Protein AF-A0A9X3XWI7-F1 (afdb_monomer)

Sequence (300 aa):
MGDFLFAVGLIGWFLGIGIFIYSFFSKKKISRKKVIVGIISAFAAMVCGVTISPPDTEQATTHSTIQSTTTSSTTEDTSSKSREKEEQKVKEIAKKKKQAQLEAKKKAEEQKAREEAEKKVKEQKAKEEAEKKQQEDKRKAEEQKQAEIAQKTSSAETILAQAESNPTRDNYDSALSAIQAIPGGNQSLSNRLANVDSAIKANEAAQAEAAKIAEQQRQQAIAQEQARQAAIQAEQQRQAQLAQEQAADQAQQQNNQETVLITPTGKKYHNHVCGNGNYSPATLQEALNRGLTPCEKCFN

Solvent-accessible surface area (backbone atoms only — not comparable to full-atom values): 17433 Å² total; per-residue (Å²): 120,67,68,62,56,52,52,55,49,50,54,51,51,53,53,51,50,51,53,53,54,49,62,71,71,47,97,63,95,69,65,71,73,64,59,55,54,54,56,52,54,56,54,53,59,67,69,69,72,74,83,92,84,88,90,84,93,85,90,80,88,82,81,88,84,84,85,90,79,91,86,81,90,80,90,81,88,78,90,81,90,76,92,82,70,55,74,60,51,54,51,49,50,50,50,53,52,52,50,53,50,50,51,53,52,50,53,54,53,52,50,52,52,51,52,53,51,49,50,51,53,53,52,50,52,53,51,52,52,52,50,53,51,52,52,49,53,51,49,52,54,50,51,50,52,50,50,50,37,49,52,39,47,55,53,21,51,53,40,36,53,49,13,64,76,49,54,41,69,71,36,44,55,51,19,49,53,35,42,70,69,24,77,93,57,55,70,69,61,50,54,54,49,51,52,31,54,51,50,32,52,51,51,54,50,51,50,52,50,50,50,51,51,52,49,52,52,49,52,49,52,52,51,50,51,51,53,49,51,51,49,53,51,52,49,52,52,52,53,53,51,53,52,50,51,53,51,50,54,50,52,52,53,54,56,42,59,37,73,26,34,34,37,97,84,57,64,42,34,25,67,55,95,83,76,98,72,72,73,46,84,42,35,42,48,58,42,47,75,71,67,36,40,78,29,87,86,52,58,117

Foldseek 3Di:
DVVVVVVVVVVVVVVVVVVVVVVVPDPDDDDPVVVVVVVVVVVVVVVPPPDDDDDDDDDDDDDDDDDDDDDDDDDDDDDDDDPDPVVVVVVVVVVVVVVVVVVVVVVVVVVVVVVVVVVVVVVVVVVVVVVVVVVVVVVVVVVVLVVVLVVLVVVLVVLLVVCVVPLDPVSLVVSVVSQVPRVVGDPVSVVSSVVSVVVHVVVVVVVVVVVVVVVVVVVVVVVVVVVVVVVVVVVVVVVVVVVVVVVVVVVVVVQQQDKWWDAPPDQAIANDDDDDGDTDIDGPVVSVVVNHYYDPVGRD

Organism: Enterococcus faecium (NCBI:txid1352)

Secondary structure (DSSP, 8-state):
-HHHHHHHHHHHHHHHHHHHHHHHHS-----HHHHHHHHHHHHHHHHSSS--------------------------------TTSHHHHHHHHHHHHHHHHHHHHHHHHHHHHHHHHHHHHHHHHHHHHHHHHHHHHHHHHHHHHHHHHHHHHHHHHHHHHHHHHS--HHHHHHHHHHHHTSTT--HHHHHHHHHHHHHHHHHHHHHHHHHHHHHHHHHHHHHHHHHHHHHHHHHHHHHHHHHHHHHHHHHHHHHHT-EEEE-SS-SEEESS--SS---EEEEHHHHHHTT-EE-TTT--

Structure (mmCIF, N/CA/C/O backbone):
data_AF-A0A9X3XWI7-F1
#
_entry.id   AF-A0A9X3XWI7-F1
#
loop_
_at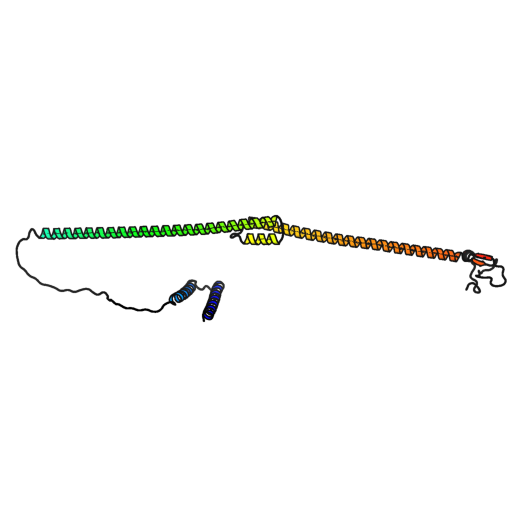om_site.group_PDB
_atom_site.id
_atom_site.type_symbol
_atom_site.label_atom_id
_atom_site.label_alt_id
_atom_site.label_comp_id
_atom_site.label_asym_id
_atom_site.label_entity_id
_atom_site.label_seq_id
_atom_site.pdbx_PDB_ins_code
_atom_site.Cartn_x
_atom_site.Cartn_y
_atom_site.Cartn_z
_atom_site.occupancy
_atom_site.B_iso_or_equiv
_atom_site.auth_seq_id
_atom_site.auth_comp_id
_atom_site.auth_asym_id
_atom_site.auth_atom_id
_atom_site.pdbx_PDB_model_num
ATOM 1 N N . MET A 1 1 ? -45.915 -37.944 15.973 1.00 56.69 1 MET A N 1
ATOM 2 C CA . MET A 1 1 ? -46.917 -36.911 16.338 1.00 56.69 1 MET A CA 1
ATOM 3 C C . MET A 1 1 ? -46.304 -35.693 17.040 1.00 56.69 1 MET A C 1
ATOM 5 O O . MET A 1 1 ? -46.898 -34.628 16.949 1.00 56.69 1 MET A O 1
ATOM 9 N N . GLY A 1 2 ? -45.134 -35.801 17.691 1.00 56.53 2 GLY A N 1
ATOM 10 C CA . GLY A 1 2 ? -44.468 -34.660 18.346 1.00 56.53 2 GLY A CA 1
ATOM 11 C C . GLY A 1 2 ? -43.935 -33.585 17.387 1.00 56.53 2 GLY A C 1
ATOM 12 O O . GLY A 1 2 ? -44.108 -32.401 17.655 1.00 56.53 2 GLY A O 1
ATOM 13 N N . ASP A 1 3 ? -43.396 -33.978 16.229 1.00 60.00 3 ASP A N 1
ATOM 14 C CA . ASP A 1 3 ? -42.791 -33.024 15.280 1.00 60.00 3 ASP A CA 1
ATOM 15 C C . ASP A 1 3 ? -43.809 -32.073 14.637 1.00 60.00 3 ASP A C 1
ATOM 17 O O . ASP A 1 3 ? -43.500 -30.920 14.346 1.00 60.00 3 ASP A O 1
ATOM 21 N N . PHE A 1 4 ? -45.059 -32.517 14.482 1.00 62.78 4 PHE A N 1
ATOM 22 C CA . PHE A 1 4 ? -46.133 -31.676 13.950 1.00 62.78 4 PHE A CA 1
ATOM 23 C C . PHE A 1 4 ? -46.555 -30.599 14.959 1.00 62.78 4 PHE A C 1
ATOM 25 O O . PHE A 1 4 ? -46.801 -29.456 14.585 1.00 62.78 4 PHE A O 1
ATOM 32 N N . LEU A 1 5 ? -46.570 -30.928 16.255 1.00 64.50 5 LEU A N 1
ATOM 33 C CA . LEU A 1 5 ? -46.876 -29.966 17.318 1.00 64.50 5 LEU A CA 1
ATOM 34 C C . LEU A 1 5 ? -45.740 -28.952 17.509 1.00 64.50 5 LEU A C 1
ATOM 36 O O . LEU A 1 5 ? -46.005 -27.776 17.756 1.00 64.50 5 LEU A O 1
ATOM 40 N N . PHE A 1 6 ? -44.487 -29.373 17.317 1.00 62.00 6 PHE A N 1
ATOM 41 C CA . PHE A 1 6 ? -43.333 -28.476 17.380 1.00 62.00 6 PHE A CA 1
ATOM 42 C C . PHE A 1 6 ? -43.275 -27.522 16.176 1.00 62.00 6 PHE A C 1
ATOM 44 O O . PHE A 1 6 ? -43.019 -26.329 16.342 1.00 62.00 6 PHE A O 1
ATOM 51 N N . ALA A 1 7 ? -43.600 -28.008 14.972 1.00 73.88 7 ALA A N 1
ATOM 52 C CA . ALA A 1 7 ? -43.672 -27.181 13.767 1.00 73.88 7 ALA A CA 1
ATOM 53 C C . ALA A 1 7 ? -44.800 -26.136 13.839 1.00 73.88 7 ALA A C 1
ATOM 55 O O . ALA A 1 7 ? -44.575 -24.964 13.536 1.00 73.88 7 ALA A O 1
ATOM 56 N N . VAL A 1 8 ? -45.994 -26.519 14.307 1.00 75.12 8 VAL A N 1
ATOM 57 C CA . VAL A 1 8 ? -47.118 -25.582 14.495 1.00 75.12 8 VAL A CA 1
ATOM 58 C C . VAL A 1 8 ? -46.807 -24.559 15.600 1.00 75.12 8 VAL A C 1
ATOM 60 O O . VAL A 1 8 ? -47.139 -23.380 15.457 1.00 75.12 8 VAL A O 1
ATOM 63 N N . GLY A 1 9 ? -46.095 -24.970 16.656 1.00 74.94 9 GLY A N 1
ATOM 64 C CA . GLY A 1 9 ? -45.614 -24.076 17.713 1.00 74.94 9 GLY A CA 1
ATOM 65 C C . GLY A 1 9 ? -44.588 -23.047 17.227 1.00 74.94 9 GLY A C 1
ATOM 66 O O . GLY A 1 9 ? -44.703 -21.865 17.556 1.00 74.94 9 GLY A O 1
ATOM 67 N N . LEU A 1 10 ? -43.628 -23.455 16.390 1.00 76.38 10 LEU A N 1
ATOM 68 C CA . LEU A 1 10 ? -42.637 -22.543 15.810 1.00 76.38 10 LEU A CA 1
ATOM 69 C C . LEU A 1 10 ? -43.275 -21.544 14.842 1.00 76.38 10 LEU A C 1
ATOM 71 O O . LEU A 1 10 ? -42.973 -20.355 14.905 1.00 76.38 10 LEU A O 1
ATOM 75 N N . ILE A 1 11 ? -44.212 -21.984 14.001 1.00 78.56 11 ILE A N 1
ATOM 76 C CA . ILE A 1 11 ? -44.936 -21.090 13.085 1.00 78.56 11 ILE A CA 1
ATOM 77 C C . ILE A 1 11 ? -45.738 -20.040 13.873 1.00 78.56 11 ILE A C 1
ATOM 79 O O . ILE A 1 11 ? -45.698 -18.855 13.536 1.00 78.56 11 ILE A O 1
ATOM 83 N N . GLY A 1 12 ? -46.398 -20.438 14.966 1.00 78.06 12 GLY A N 1
ATOM 84 C CA . GLY A 1 12 ? -47.091 -19.509 15.865 1.00 78.06 12 GLY A CA 1
ATOM 85 C C . GLY A 1 12 ? -46.148 -18.518 16.558 1.00 78.06 12 GLY A C 1
ATOM 86 O O . GLY A 1 12 ? -46.469 -17.334 16.673 1.00 78.06 12 GLY A O 1
ATOM 87 N N . TRP A 1 13 ? -44.957 -18.970 16.954 1.00 82.38 13 TRP A N 1
ATOM 88 C CA . TRP A 1 13 ? -43.923 -18.128 17.557 1.00 82.38 13 TRP A CA 1
ATOM 89 C C . TRP A 1 13 ? -43.419 -17.066 16.569 1.00 82.38 13 TRP A C 1
ATOM 91 O O . TRP A 1 13 ? -43.366 -15.880 16.903 1.00 82.38 13 TRP A O 1
ATOM 101 N N . PHE A 1 14 ? -43.094 -17.458 15.334 1.00 76.06 14 PHE A N 1
ATOM 102 C CA . PHE A 1 14 ? -42.596 -16.528 14.317 1.00 76.06 14 PHE A CA 1
ATOM 103 C C . PHE A 1 14 ? -43.673 -15.537 13.850 1.00 76.06 14 PHE A C 1
ATOM 105 O O . PHE A 1 14 ? -43.374 -14.352 13.686 1.00 76.06 14 PHE A O 1
ATOM 112 N N . LEU A 1 15 ? -44.935 -15.964 13.729 1.00 73.94 15 LEU A N 1
ATOM 113 C CA . LEU A 1 15 ? -46.056 -15.058 13.440 1.00 73.94 15 LEU A CA 1
ATOM 114 C C . LEU A 1 15 ? -46.318 -14.076 14.596 1.00 73.94 15 LEU A C 1
ATOM 116 O O . LEU A 1 15 ? -46.557 -12.891 14.356 1.00 73.94 15 LEU A O 1
ATOM 120 N N . GLY A 1 16 ? -46.205 -14.528 15.849 1.00 74.44 16 GLY A N 1
ATOM 121 C CA . GLY A 1 16 ? -46.336 -13.679 17.037 1.00 74.44 16 GLY A CA 1
ATOM 122 C C . GLY A 1 16 ? -45.241 -12.611 17.138 1.00 74.44 16 GLY A C 1
ATOM 123 O O . GLY A 1 16 ? -45.540 -11.442 17.391 1.00 74.44 16 GLY A O 1
ATOM 124 N N . ILE A 1 17 ? -43.985 -12.978 16.862 1.00 77.81 17 ILE A N 1
ATOM 125 C CA . ILE A 1 17 ? -42.860 -12.031 16.809 1.00 77.81 17 ILE A CA 1
ATOM 126 C C . ILE A 1 17 ? -43.031 -11.037 15.655 1.00 77.81 17 ILE A C 1
ATOM 128 O O . ILE A 1 17 ? -42.815 -9.840 15.849 1.00 77.81 17 ILE A O 1
ATOM 132 N N . GLY A 1 18 ? -43.475 -11.494 14.480 1.00 73.44 18 GLY A N 1
ATOM 133 C CA . GLY A 1 18 ? -43.738 -10.623 13.333 1.00 73.44 18 GLY A CA 1
ATOM 134 C C . GLY A 1 18 ? -44.781 -9.542 13.635 1.00 73.44 18 GLY A C 1
ATOM 135 O O . GLY A 1 18 ? -44.559 -8.367 13.343 1.00 73.44 18 GLY A O 1
ATOM 136 N N . ILE A 1 19 ? -45.881 -9.904 14.304 1.00 70.44 19 ILE A N 1
ATOM 137 C CA . ILE A 1 19 ? -46.931 -8.958 14.724 1.00 70.44 19 ILE A CA 1
ATOM 138 C C . ILE A 1 19 ? -46.420 -8.005 15.819 1.00 70.44 19 ILE A C 1
ATOM 140 O O . ILE A 1 19 ? -46.756 -6.819 15.811 1.00 70.44 19 ILE A O 1
ATOM 144 N N . PHE A 1 20 ? -45.572 -8.486 16.731 1.00 72.06 20 PHE A N 1
ATOM 145 C CA . PHE A 1 20 ? -44.971 -7.670 17.789 1.00 72.06 20 PHE A CA 1
ATOM 146 C C . PHE A 1 20 ? -44.006 -6.610 17.233 1.00 72.06 20 PHE A C 1
ATOM 148 O O . PHE A 1 20 ? -44.090 -5.439 17.608 1.00 72.06 20 PHE A O 1
ATOM 155 N N . ILE A 1 21 ? -43.149 -6.988 16.278 1.00 71.50 21 ILE A N 1
ATOM 156 C CA . ILE A 1 21 ? -42.225 -6.070 15.594 1.00 71.50 21 ILE A CA 1
ATOM 157 C C . ILE A 1 21 ? -43.004 -5.092 14.698 1.00 71.50 21 ILE A C 1
ATOM 159 O O . ILE A 1 21 ? -42.740 -3.887 14.718 1.00 71.50 21 ILE A O 1
ATOM 163 N N . TYR A 1 22 ? -44.029 -5.565 13.980 1.00 66.56 22 TYR A N 1
ATOM 164 C CA . TYR A 1 22 ? -44.901 -4.709 13.167 1.00 66.56 22 TYR A CA 1
ATOM 165 C C . TYR A 1 22 ? -45.667 -3.675 14.010 1.00 66.56 22 TYR A C 1
ATOM 167 O O . TYR A 1 22 ? -45.809 -2.517 13.602 1.00 66.56 22 TYR A O 1
ATOM 175 N N . SER A 1 23 ? -46.104 -4.052 15.217 1.00 61.88 23 SER A N 1
ATOM 176 C CA . SER A 1 23 ? -46.747 -3.139 16.170 1.00 61.88 23 SER A CA 1
ATOM 177 C C . SER A 1 23 ? -45.790 -2.083 16.737 1.00 61.88 23 SER A C 1
ATOM 179 O O . SER A 1 23 ? -46.263 -1.076 17.266 1.00 61.88 23 SER A O 1
ATOM 181 N N . PHE A 1 24 ? -44.474 -2.289 16.639 1.00 61.38 24 PHE A N 1
ATOM 182 C CA . PHE A 1 24 ? -43.462 -1.328 17.081 1.00 61.38 24 PHE A CA 1
ATOM 183 C C . PHE A 1 24 ? -43.101 -0.313 15.982 1.00 61.38 24 PHE A C 1
ATOM 185 O O . PHE A 1 24 ? -42.788 0.837 16.283 1.00 61.38 24 PHE A O 1
ATOM 192 N N . PHE A 1 25 ? -43.199 -0.713 14.708 1.00 62.22 25 PHE A N 1
ATOM 193 C CA . PHE A 1 25 ? -42.873 0.134 13.552 1.00 62.22 25 PHE A CA 1
ATOM 194 C C . PHE A 1 25 ? -44.072 0.879 12.943 1.00 62.22 25 PHE A C 1
ATOM 196 O O . PHE A 1 25 ? -43.901 1.907 12.283 1.00 62.22 25 PHE A O 1
ATOM 203 N N . SER A 1 26 ? -45.300 0.415 13.175 1.00 55.38 26 SER A N 1
ATOM 204 C CA . SER A 1 26 ? -46.493 1.069 12.633 1.00 55.38 26 SER A CA 1
ATOM 205 C C . SER A 1 26 ? -46.934 2.247 13.509 1.00 55.38 26 SER A C 1
ATOM 207 O O . SER A 1 26 ? -47.340 2.071 14.656 1.00 55.38 26 SER A O 1
ATOM 209 N N . LYS A 1 27 ? -46.894 3.469 12.952 1.00 55.28 27 LYS A N 1
ATOM 210 C CA . LYS A 1 27 ? -47.265 4.758 13.584 1.00 55.28 27 LYS A CA 1
ATOM 211 C C . LYS A 1 27 ? -48.772 4.902 13.895 1.00 55.28 27 LYS A C 1
ATOM 213 O O . LYS A 1 27 ? -49.397 5.900 13.542 1.00 55.28 27 LYS A O 1
ATOM 218 N N . LYS A 1 28 ? -49.378 3.940 14.591 1.00 56.88 28 LYS A N 1
ATOM 219 C CA . LYS A 1 28 ? -50.710 4.073 15.203 1.00 56.88 28 LYS A CA 1
ATOM 220 C C . LYS A 1 28 ? -50.598 3.804 16.701 1.00 56.88 28 LYS A C 1
ATOM 222 O O . LYS A 1 28 ? -50.205 2.721 17.116 1.00 56.88 28 LYS A O 1
ATOM 227 N N . LYS A 1 29 ? -50.956 4.806 17.518 1.00 49.84 29 LYS A N 1
ATOM 228 C CA . LYS A 1 29 ? -51.003 4.719 18.989 1.00 49.84 29 LYS A CA 1
ATOM 229 C C . LYS A 1 29 ? -52.056 3.692 19.424 1.00 49.84 29 LYS A C 1
ATOM 231 O O . LYS A 1 29 ? -53.194 4.049 19.717 1.00 49.84 29 LYS A O 1
ATOM 236 N N . ILE A 1 30 ? -51.672 2.424 19.499 1.00 56.34 30 ILE A N 1
ATOM 237 C CA . ILE A 1 30 ? -52.436 1.395 20.203 1.00 56.34 30 ILE A CA 1
ATOM 238 C C . ILE A 1 30 ? -51.974 1.410 21.662 1.00 56.34 30 ILE A C 1
ATOM 240 O O . ILE A 1 30 ? -50.782 1.390 21.971 1.00 56.34 30 ILE A O 1
ATOM 244 N N . SER A 1 31 ? -52.926 1.547 22.583 1.00 57.25 31 SER A N 1
ATOM 245 C CA . SER A 1 31 ? -52.641 1.722 24.002 1.00 57.25 31 SER A CA 1
ATOM 246 C C . SER A 1 31 ? -52.025 0.448 24.591 1.00 57.25 31 SER A C 1
ATOM 248 O O . SER A 1 31 ? -52.6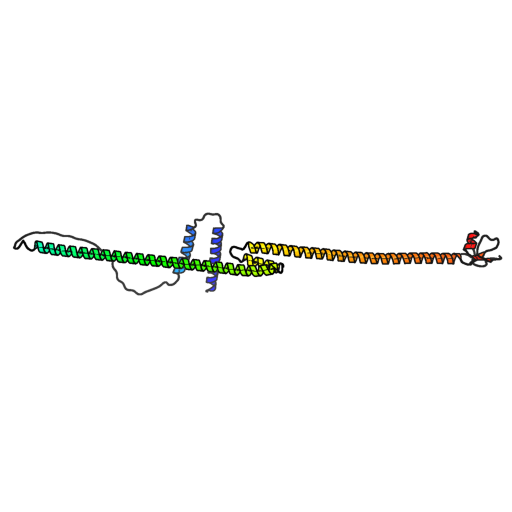59 -0.603 24.664 1.00 57.25 31 SER A O 1
ATOM 250 N N . ARG A 1 32 ? -50.777 0.573 25.067 1.00 56.12 32 ARG A N 1
ATOM 251 C CA . ARG A 1 32 ? -49.934 -0.490 25.657 1.00 56.12 32 ARG A CA 1
ATOM 252 C C . ARG A 1 32 ? -50.639 -1.376 26.703 1.00 56.12 32 ARG A C 1
ATOM 254 O O . ARG A 1 32 ? -50.243 -2.516 26.904 1.00 56.12 32 ARG A O 1
ATOM 261 N N . LYS A 1 33 ? -51.725 -0.892 27.317 1.00 56.12 33 LYS A N 1
ATOM 262 C CA . LYS A 1 33 ? -52.541 -1.620 28.302 1.00 56.12 33 LYS A CA 1
ATOM 263 C C . LYS A 1 33 ? -53.336 -2.796 27.710 1.00 56.12 33 LYS A C 1
ATOM 265 O O . LYS A 1 33 ? -53.578 -3.755 28.428 1.00 56.12 33 LYS A O 1
ATOM 270 N N . LYS A 1 34 ? -53.724 -2.759 26.427 1.00 52.69 34 LYS A N 1
ATOM 271 C CA . LYS A 1 34 ? -54.527 -3.833 25.801 1.00 52.69 34 LYS A CA 1
ATOM 272 C C . LYS A 1 34 ? -53.681 -4.988 25.243 1.00 52.69 34 LYS A C 1
ATOM 274 O O . LYS A 1 34 ? -54.166 -6.108 25.179 1.00 52.69 34 LYS A O 1
ATOM 279 N N . VAL A 1 35 ? -52.412 -4.736 24.908 1.00 60.22 35 VAL A N 1
ATOM 280 C CA . VAL A 1 35 ? -51.478 -5.755 24.380 1.00 60.22 35 VAL A CA 1
ATOM 281 C C . VAL A 1 35 ? -50.889 -6.618 25.505 1.00 60.22 35 VAL A C 1
ATOM 283 O O . VAL A 1 35 ? -50.785 -7.830 25.363 1.00 60.22 35 VAL A O 1
ATOM 286 N N . ILE A 1 36 ? -50.587 -6.017 26.662 1.00 58.72 36 ILE A N 1
ATOM 287 C CA . ILE A 1 36 ? -50.055 -6.733 27.837 1.00 58.72 36 ILE A CA 1
ATOM 288 C C . ILE A 1 36 ? -51.088 -7.721 28.412 1.00 58.72 36 ILE A C 1
ATOM 290 O O . ILE A 1 36 ? -50.726 -8.825 28.805 1.00 58.72 36 ILE A O 1
ATOM 294 N N . VAL A 1 37 ? -52.379 -7.371 28.391 1.00 59.97 37 VAL A N 1
ATOM 295 C CA . VAL A 1 37 ? -53.461 -8.258 28.860 1.00 59.97 37 VAL A CA 1
ATOM 296 C C . VAL A 1 37 ? -53.604 -9.504 27.974 1.00 59.97 37 VAL A C 1
ATOM 298 O O . VAL A 1 37 ? -53.825 -10.588 28.505 1.00 59.97 37 VAL A O 1
ATOM 301 N N . GLY A 1 38 ? -53.401 -9.384 26.656 1.00 57.72 38 GLY A N 1
ATOM 302 C CA . GLY A 1 38 ? -53.479 -10.522 25.729 1.00 57.72 38 GLY A CA 1
ATOM 303 C C . GLY A 1 38 ? -52.313 -11.513 25.846 1.00 57.72 38 GLY A C 1
ATOM 304 O O . GLY A 1 38 ? -52.505 -12.717 25.689 1.00 57.72 38 GLY A O 1
ATOM 305 N N . ILE A 1 39 ? -51.107 -11.030 26.171 1.00 60.84 39 ILE A N 1
ATOM 306 C CA . ILE A 1 39 ? -49.919 -11.885 26.355 1.00 60.84 39 ILE A CA 1
ATOM 307 C C . ILE A 1 39 ? -49.992 -12.633 27.697 1.00 60.84 39 ILE A C 1
ATOM 309 O O . ILE A 1 39 ? -49.662 -13.816 27.763 1.00 60.84 39 ILE A O 1
ATOM 313 N N . ILE A 1 40 ? -50.504 -11.986 28.750 1.00 60.41 40 ILE A N 1
ATOM 314 C CA . ILE A 1 40 ? -50.714 -12.622 30.062 1.00 60.41 40 ILE A CA 1
ATOM 315 C C . ILE A 1 40 ? -51.846 -13.664 29.999 1.00 60.41 40 ILE A C 1
ATOM 317 O O . ILE A 1 40 ? -51.716 -14.732 30.596 1.00 60.41 40 ILE A O 1
ATOM 321 N N . SER A 1 41 ? -52.920 -13.420 29.233 1.00 56.34 41 SER A N 1
ATOM 322 C CA . SER A 1 41 ? -54.001 -14.406 29.072 1.00 56.34 41 SER A CA 1
ATOM 323 C C . SER A 1 41 ? -53.567 -15.659 28.300 1.00 56.34 41 SER A C 1
ATOM 325 O O . SER A 1 41 ? -54.050 -16.749 28.595 1.00 56.34 41 SER A O 1
ATOM 327 N N . ALA A 1 42 ? -52.631 -15.530 27.352 1.00 57.81 42 ALA A N 1
ATOM 328 C CA . ALA A 1 42 ? -52.076 -16.665 26.610 1.00 57.81 42 ALA A CA 1
ATOM 329 C C . ALA A 1 42 ? -51.102 -17.508 27.458 1.00 57.81 42 ALA A C 1
ATOM 331 O O . ALA A 1 42 ? -51.108 -18.734 27.366 1.00 57.81 42 ALA A O 1
ATOM 332 N N . PHE A 1 43 ? -50.326 -16.870 28.343 1.00 56.47 43 PHE A N 1
ATOM 333 C CA . PHE A 1 43 ? -49.454 -17.569 29.295 1.00 56.47 43 PHE A CA 1
ATOM 334 C C . PHE A 1 43 ? -50.243 -18.298 30.397 1.00 56.47 43 PHE A C 1
ATOM 336 O O . PHE A 1 43 ? -49.864 -19.395 30.798 1.00 56.47 43 PHE A O 1
ATOM 343 N N . ALA A 1 44 ? -51.373 -17.742 30.848 1.00 58.28 44 ALA A N 1
ATOM 344 C CA . ALA A 1 44 ? -52.233 -18.381 31.849 1.00 58.28 44 ALA A CA 1
ATOM 345 C C . ALA A 1 44 ? -52.929 -19.653 31.320 1.00 58.28 44 ALA A C 1
ATOM 347 O O . ALA A 1 44 ? -53.025 -20.643 32.039 1.00 58.28 44 ALA A O 1
ATOM 348 N N . ALA A 1 45 ? -53.342 -19.675 30.047 1.00 56.78 45 ALA A N 1
ATOM 349 C CA . ALA A 1 45 ? -53.938 -20.863 29.428 1.00 56.78 45 ALA A CA 1
ATOM 350 C C . ALA A 1 45 ? -52.931 -22.018 29.233 1.00 56.78 45 ALA A C 1
ATOM 352 O O . ALA A 1 45 ? -53.322 -23.182 29.257 1.00 56.78 45 ALA A O 1
ATOM 353 N N . MET A 1 46 ? -51.635 -21.710 29.097 1.00 47.62 46 MET A N 1
ATOM 354 C CA . MET A 1 46 ? -50.566 -22.710 28.965 1.00 47.62 46 MET A CA 1
ATOM 355 C C . MET A 1 46 ? -50.201 -23.377 30.306 1.00 47.62 46 MET A C 1
ATOM 357 O O . MET A 1 46 ? -49.764 -24.523 30.317 1.00 47.62 46 MET A O 1
ATOM 361 N N . VAL A 1 47 ? -50.432 -22.701 31.440 1.00 54.12 47 VAL A N 1
ATOM 362 C CA . VAL A 1 47 ? -50.171 -23.237 32.794 1.00 54.12 47 VAL A CA 1
ATOM 363 C C . VAL A 1 47 ? -51.354 -24.059 33.337 1.00 54.12 47 VAL A C 1
ATOM 365 O O . VAL A 1 47 ? -51.166 -24.903 34.205 1.00 54.12 47 VAL A O 1
ATOM 368 N N . CYS A 1 48 ? -52.562 -23.901 32.786 1.00 47.75 48 CYS A N 1
ATOM 369 C CA . CYS A 1 48 ? -53.749 -24.667 33.195 1.00 47.75 48 CYS A CA 1
ATOM 370 C C . CYS A 1 48 ? -53.984 -25.975 32.403 1.00 47.75 48 CYS A C 1
ATOM 372 O O . CYS A 1 48 ? -54.991 -26.642 32.626 1.00 47.75 48 CYS A O 1
ATOM 374 N N . GLY A 1 49 ? -53.088 -26.353 31.481 1.00 44.06 49 GLY A N 1
ATOM 375 C CA . GLY A 1 49 ? -53.259 -27.511 30.589 1.00 44.06 49 GLY A CA 1
ATOM 376 C C . GLY A 1 49 ? -52.747 -28.864 31.104 1.00 44.06 49 GLY A C 1
ATOM 377 O O . GLY A 1 49 ? -52.860 -29.854 30.387 1.00 44.06 49 GLY A O 1
ATOM 378 N N . VAL A 1 50 ? -52.182 -28.945 32.313 1.00 44.59 50 VAL A N 1
ATOM 379 C CA . VAL A 1 50 ? -51.692 -30.207 32.892 1.00 44.59 50 VAL A CA 1
ATOM 380 C C . VAL A 1 50 ? -52.429 -30.498 34.209 1.00 44.59 50 VAL A C 1
ATOM 382 O O . VAL A 1 50 ? -52.330 -29.747 35.170 1.00 44.59 50 VAL A O 1
ATOM 385 N N . THR A 1 51 ? -53.163 -31.618 34.168 1.00 39.31 51 THR A N 1
ATOM 386 C CA . THR A 1 51 ? -53.889 -32.383 35.209 1.00 39.31 51 THR A CA 1
ATOM 387 C C . THR A 1 51 ? -55.266 -31.904 35.683 1.00 39.31 51 THR A C 1
ATOM 389 O O . THR A 1 51 ? -55.438 -31.357 36.769 1.00 39.31 51 THR A O 1
ATOM 392 N N . ILE A 1 52 ? -56.269 -32.279 34.881 1.00 36.41 52 ILE A N 1
ATOM 393 C CA . ILE A 1 52 ? -57.655 -32.582 35.270 1.00 36.41 52 ILE A CA 1
ATOM 394 C C . ILE A 1 52 ? -57.725 -34.054 35.747 1.00 36.41 52 ILE A C 1
ATOM 396 O O . ILE A 1 52 ? -57.516 -34.948 34.931 1.00 36.41 52 ILE A O 1
ATOM 400 N N . SER A 1 53 ? -57.950 -34.299 37.049 1.00 37.34 53 SER A N 1
ATOM 401 C CA . SER A 1 53 ? -59.094 -35.060 37.629 1.00 37.34 53 SER A CA 1
ATOM 402 C C . SER A 1 53 ? -58.822 -35.794 38.980 1.00 37.34 53 SER A C 1
ATOM 404 O O . SER A 1 53 ? -57.769 -36.414 39.118 1.00 37.34 53 SER A O 1
ATOM 406 N N . PRO A 1 54 ? -59.784 -35.751 39.943 1.00 55.03 54 PRO A N 1
ATOM 407 C CA . PRO A 1 54 ? -59.820 -36.392 41.292 1.00 55.03 54 PRO A CA 1
ATOM 408 C C . PRO A 1 54 ? -60.699 -37.698 41.271 1.00 55.03 54 PRO A C 1
ATOM 410 O O . PRO A 1 54 ? -60.938 -38.134 40.140 1.00 55.03 54 PRO A O 1
ATOM 413 N N . PRO A 1 55 ? -61.252 -38.332 42.362 1.00 50.22 55 PRO A N 1
ATOM 414 C CA . PRO A 1 55 ? -61.439 -37.894 43.773 1.00 50.22 55 PRO A CA 1
ATOM 415 C C . PRO A 1 55 ? -61.359 -38.951 44.915 1.00 50.22 55 PRO A C 1
ATOM 417 O O . PRO A 1 55 ? -61.325 -40.145 44.671 1.00 50.22 55 PRO A O 1
ATOM 420 N N . ASP A 1 56 ? -61.399 -38.469 46.168 1.00 29.50 56 ASP A N 1
ATOM 421 C CA . ASP A 1 56 ? -62.210 -38.993 47.296 1.00 29.50 56 ASP A CA 1
ATOM 422 C C . ASP A 1 56 ? -62.295 -37.871 48.361 1.00 29.50 56 ASP A C 1
ATOM 424 O O . ASP A 1 56 ? -61.271 -37.300 48.729 1.00 29.50 56 ASP A O 1
ATOM 428 N N . THR A 1 57 ? -63.445 -37.231 48.611 1.00 33.62 57 THR A N 1
ATOM 429 C CA . THR A 1 57 ? -64.660 -37.634 49.362 1.00 33.62 57 THR A CA 1
ATOM 430 C C . THR A 1 57 ? -64.488 -37.566 50.888 1.00 33.62 57 THR A C 1
ATOM 432 O O . THR A 1 57 ? -63.694 -38.304 51.448 1.00 33.62 57 THR A O 1
ATOM 435 N N . GLU A 1 58 ? -65.297 -36.679 51.496 1.00 34.50 58 GLU A N 1
ATOM 436 C CA . GLU A 1 58 ? -65.800 -36.560 52.891 1.00 34.50 58 GLU A CA 1
ATOM 437 C C . GLU A 1 58 ? -65.664 -35.105 53.392 1.00 34.50 58 GLU A C 1
ATOM 439 O O . GLU A 1 58 ? -64.592 -34.629 53.742 1.00 34.50 58 GLU A O 1
ATOM 444 N N . GLN A 1 59 ? -66.644 -34.236 53.113 1.00 30.14 59 GLN A N 1
ATOM 445 C CA . GLN A 1 59 ? -67.877 -33.965 53.882 1.00 30.14 59 GLN A CA 1
ATOM 446 C C . GLN A 1 59 ? -67.671 -33.516 55.340 1.00 30.14 59 GLN A C 1
ATOM 448 O O . GLN A 1 59 ? -67.445 -34.333 56.222 1.00 30.14 59 GLN A O 1
ATOM 453 N N . ALA A 1 60 ? -67.867 -32.212 55.574 1.00 31.84 60 ALA A N 1
ATOM 454 C CA . ALA A 1 60 ? -68.857 -31.637 56.506 1.00 31.84 60 ALA A CA 1
ATOM 455 C C . ALA A 1 60 ? -68.754 -30.088 56.413 1.00 31.84 60 ALA A C 1
ATOM 457 O O . ALA A 1 60 ? -67.729 -29.523 56.782 1.00 31.84 60 ALA A O 1
ATOM 458 N N . THR A 1 61 ? -69.616 -29.344 55.697 1.00 26.05 61 THR A N 1
ATOM 459 C CA . THR A 1 61 ? -70.902 -28.741 56.158 1.00 26.05 61 THR A CA 1
ATOM 460 C C . THR A 1 61 ? -70.875 -28.299 57.640 1.00 26.05 61 THR A C 1
ATOM 462 O O . THR A 1 61 ? -70.498 -29.065 58.509 1.00 26.05 61 THR A O 1
ATOM 465 N N . THR A 1 62 ? -71.247 -27.082 58.063 1.00 26.75 62 THR A N 1
ATOM 466 C CA . THR A 1 62 ? -72.281 -26.161 57.562 1.00 26.75 62 THR A CA 1
ATOM 467 C C . THR A 1 62 ? -72.175 -24.775 58.229 1.00 26.75 62 THR A C 1
ATOM 469 O O . THR A 1 62 ? -71.553 -24.595 59.271 1.00 26.75 62 THR A O 1
ATOM 472 N N . HIS A 1 63 ? -72.856 -23.825 57.589 1.00 29.89 63 HIS A N 1
ATOM 473 C CA . HIS A 1 63 ? -73.127 -22.422 57.900 1.00 29.89 63 HIS A CA 1
ATOM 474 C C . HIS A 1 63 ? -73.700 -22.070 59.295 1.00 29.89 63 HIS A C 1
ATOM 476 O O . HIS A 1 63 ? -74.533 -22.781 59.845 1.00 29.89 63 HIS A O 1
ATOM 482 N N . SER A 1 64 ? -73.311 -20.868 59.752 1.00 29.95 64 SER A N 1
ATOM 483 C CA . SER A 1 64 ? -74.120 -19.729 60.255 1.00 29.95 64 SER A CA 1
ATOM 484 C C . SER A 1 64 ? -75.629 -19.923 60.475 1.00 29.95 64 SER A C 1
ATOM 486 O O . SER A 1 64 ? -76.274 -20.433 59.562 1.00 29.95 64 SER A O 1
ATOM 488 N N . THR A 1 65 ? -76.199 -19.364 61.569 1.00 24.95 65 THR A N 1
ATOM 489 C CA . THR A 1 65 ? -77.522 -18.667 61.605 1.00 24.95 65 THR A CA 1
ATOM 490 C C . THR A 1 65 ? -77.979 -18.234 63.027 1.00 24.95 65 THR A C 1
ATOM 492 O O . THR A 1 65 ? -78.076 -19.069 63.916 1.00 24.95 65 THR A O 1
ATOM 495 N N . ILE A 1 66 ? -78.252 -16.918 63.185 1.00 29.05 66 ILE A N 1
ATOM 496 C CA . ILE A 1 66 ? -79.417 -16.215 63.817 1.00 29.05 66 ILE A CA 1
ATOM 497 C C . ILE A 1 66 ? -79.779 -16.555 65.292 1.00 29.05 66 ILE A C 1
ATOM 499 O O . ILE A 1 66 ? -80.060 -17.693 65.624 1.00 29.05 66 ILE A O 1
ATOM 503 N N . GLN A 1 67 ? -79.648 -15.648 66.277 1.00 27.80 67 GLN A N 1
ATOM 504 C CA . GLN A 1 67 ? -80.473 -14.473 66.670 1.00 27.80 67 GLN A CA 1
ATOM 505 C C . GLN A 1 67 ? -81.871 -14.780 67.280 1.00 27.80 67 GLN A C 1
ATOM 507 O O . GLN A 1 67 ? -82.706 -15.397 66.635 1.00 27.80 67 GLN A O 1
ATOM 512 N N . SER A 1 68 ? -82.125 -14.187 68.465 1.00 28.62 68 SER A N 1
ATOM 513 C CA . SER A 1 68 ?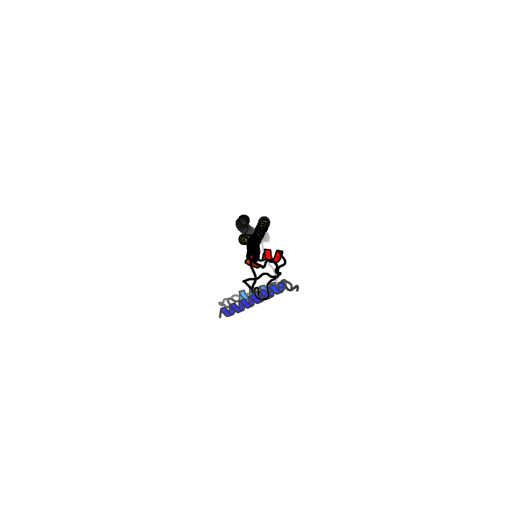 -83.432 -13.879 69.111 1.00 28.62 68 SER A CA 1
ATOM 514 C C . SER A 1 68 ? -84.282 -15.074 69.595 1.00 28.62 68 SER A C 1
ATOM 516 O O . SER A 1 68 ? -84.286 -16.132 68.989 1.00 28.62 68 SER A O 1
ATOM 518 N N . THR A 1 69 ? -85.058 -15.030 70.689 1.00 25.05 69 THR A N 1
ATOM 519 C CA . THR A 1 69 ? -86.199 -14.132 71.008 1.00 25.05 69 THR A CA 1
ATOM 520 C C . THR A 1 69 ? -86.646 -14.476 72.459 1.00 25.05 69 THR A C 1
ATOM 522 O O . THR A 1 69 ? -86.617 -15.650 72.812 1.00 25.05 69 THR A O 1
ATOM 525 N N . THR A 1 70 ? -86.776 -13.511 73.387 1.00 25.75 70 THR A N 1
ATOM 526 C CA . THR A 1 70 ? -88.035 -12.976 74.004 1.00 25.75 70 THR A CA 1
ATOM 527 C C . THR A 1 70 ? -88.935 -14.049 74.646 1.00 25.75 70 THR A C 1
ATOM 529 O O . THR A 1 7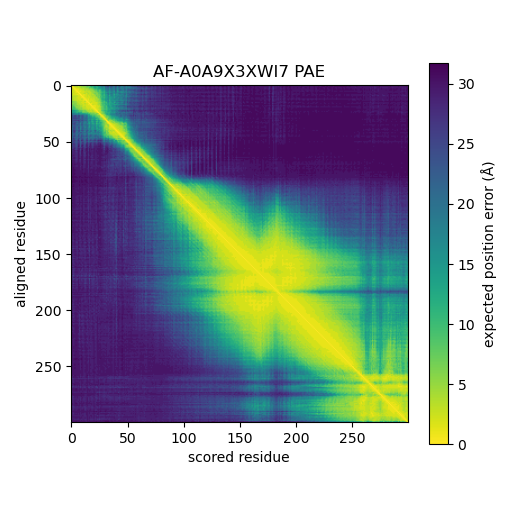0 ? -89.234 -15.035 73.996 1.00 25.75 70 THR A O 1
ATOM 532 N N . THR A 1 71 ? -89.317 -13.987 75.930 1.00 23.69 71 THR A N 1
ATOM 533 C CA . THR A 1 71 ? -90.500 -13.300 76.533 1.00 23.69 71 THR A CA 1
ATOM 534 C C . THR A 1 71 ? -90.546 -13.754 78.009 1.00 23.69 71 THR A C 1
ATOM 536 O O . THR A 1 71 ? -90.331 -14.938 78.241 1.00 23.69 71 THR A O 1
ATOM 539 N N . SER A 1 72 ? -90.652 -12.949 79.074 1.00 27.83 72 SER A N 1
ATOM 540 C CA . SER A 1 72 ? -91.731 -12.050 79.547 1.00 27.83 72 SER A CA 1
ATOM 541 C C . SER A 1 72 ? -92.170 -12.524 80.949 1.00 27.83 72 SER A C 1
ATOM 543 O O . SER A 1 72 ? -92.440 -13.708 81.081 1.00 27.83 72 SER A O 1
ATOM 545 N N . SER A 1 73 ? -92.228 -11.593 81.924 1.00 26.77 73 SER A N 1
ATOM 546 C CA . SER A 1 73 ? -93.180 -11.449 83.070 1.00 26.77 73 SER A CA 1
ATOM 547 C C . SER A 1 73 ? -93.563 -12.692 83.917 1.00 26.77 73 SER A C 1
ATOM 549 O O . SER A 1 73 ? -93.817 -13.756 83.383 1.00 26.77 73 SER A O 1
ATOM 551 N N . THR A 1 74 ? -93.713 -12.666 85.249 1.00 24.92 74 THR A N 1
ATOM 552 C CA . THR A 1 74 ? -94.429 -11.704 86.117 1.00 24.92 74 THR A CA 1
ATOM 553 C C . THR A 1 74 ? -94.123 -12.061 87.601 1.00 24.92 74 THR A C 1
ATOM 555 O O . THR A 1 74 ? -93.959 -13.238 87.904 1.00 24.92 74 THR A O 1
ATOM 558 N N . THR A 1 75 ? -93.975 -11.037 88.459 1.00 26.30 75 THR A N 1
ATOM 559 C CA . THR A 1 75 ? -94.448 -10.816 89.865 1.00 26.30 75 THR A CA 1
ATOM 560 C C . THR A 1 75 ? -94.954 -12.017 90.720 1.00 26.30 75 THR A C 1
ATOM 562 O O . THR A 1 75 ? -95.565 -12.920 90.175 1.00 26.30 75 THR A O 1
ATOM 565 N N . GLU A 1 76 ? -94.852 -12.139 92.054 1.00 28.38 76 GLU A N 1
ATOM 566 C CA . GLU A 1 76 ? -94.702 -11.254 93.232 1.00 28.38 76 GLU A CA 1
ATOM 567 C C . GLU A 1 76 ? -94.076 -12.037 94.419 1.00 28.38 76 GLU A C 1
ATOM 569 O O . GLU A 1 76 ? -94.066 -13.266 94.414 1.00 28.38 76 GLU A O 1
ATOM 574 N N . ASP A 1 77 ? -93.570 -11.280 95.404 1.00 28.97 77 ASP A N 1
ATOM 575 C CA . ASP A 1 77 ? -93.549 -11.478 96.872 1.00 28.97 77 ASP A CA 1
ATOM 576 C C . ASP A 1 77 ? -93.515 -12.903 97.483 1.00 28.97 77 ASP A C 1
ATOM 578 O O . ASP A 1 77 ? -94.314 -13.781 97.201 1.00 28.97 77 ASP A O 1
ATOM 582 N N . THR A 1 78 ? -92.724 -13.200 98.517 1.00 28.30 78 THR A N 1
ATOM 583 C CA . THR A 1 78 ? -92.709 -12.484 99.800 1.00 28.30 78 THR A CA 1
ATOM 584 C C . THR A 1 78 ? -91.549 -13.009 100.665 1.00 28.30 78 THR A C 1
ATOM 586 O O . THR A 1 78 ? -91.372 -14.216 100.770 1.00 28.30 78 THR A O 1
ATOM 589 N N . SER A 1 79 ? -90.840 -12.103 101.355 1.00 30.48 79 SER A N 1
ATOM 590 C CA . SER A 1 79 ? -90.326 -12.261 102.735 1.00 30.48 79 SER A CA 1
ATOM 591 C C . SER A 1 79 ? -89.434 -13.488 103.037 1.00 30.48 79 SER A C 1
ATOM 593 O O . SER A 1 79 ? -89.875 -14.623 103.135 1.00 30.48 79 SER A O 1
ATOM 595 N N . SER A 1 80 ? -88.165 -13.336 103.407 1.00 34.53 80 SER A N 1
ATOM 596 C CA . SER A 1 80 ? -87.812 -12.721 104.685 1.00 34.53 80 SER A CA 1
ATOM 597 C C . SER A 1 80 ? -86.303 -12.820 104.938 1.00 34.53 80 SER A C 1
ATOM 599 O O . SER A 1 80 ? -85.666 -13.819 104.627 1.00 34.53 80 SER A O 1
ATOM 601 N N . LYS A 1 81 ? -85.810 -11.819 105.677 1.00 36.25 81 LYS A N 1
ATOM 602 C CA . LYS A 1 81 ? -84.669 -11.878 106.606 1.00 36.25 81 LYS A CA 1
ATOM 603 C C . LYS A 1 81 ? -83.251 -11.705 106.021 1.00 36.25 81 LYS A C 1
ATOM 605 O O . LYS A 1 81 ? -82.752 -12.503 105.246 1.00 36.25 81 LYS A O 1
ATOM 610 N N . SER A 1 82 ? -82.562 -10.709 106.591 1.00 38.22 82 SER A N 1
ATOM 611 C CA . SER A 1 82 ? -81.107 -10.468 106.563 1.00 38.22 82 SER A CA 1
ATOM 612 C C . SER A 1 82 ? -80.547 -9.554 105.459 1.00 38.22 82 SER A C 1
ATOM 614 O O . SER A 1 82 ? -79.556 -9.840 104.790 1.00 38.22 82 SER A O 1
ATOM 616 N N . ARG A 1 83 ? -81.141 -8.364 105.333 1.00 48.72 83 ARG A N 1
ATOM 617 C CA . ARG A 1 83 ? -80.526 -7.203 104.674 1.00 48.72 83 ARG A CA 1
ATOM 618 C C . ARG A 1 83 ? -79.545 -6.536 105.647 1.00 48.72 83 ARG A C 1
ATOM 620 O O . ARG A 1 83 ? -79.994 -5.818 106.525 1.00 48.72 83 ARG A O 1
ATOM 627 N N . GLU A 1 84 ? -78.246 -6.819 105.494 1.00 49.44 84 GLU A N 1
ATOM 628 C CA . GLU A 1 84 ? -77.147 -5.835 105.683 1.00 49.44 84 GLU A CA 1
ATOM 629 C C . GLU A 1 84 ? -75.728 -6.382 105.407 1.00 49.44 84 GLU A C 1
ATOM 631 O O . GLU A 1 84 ? -74.786 -5.599 105.330 1.00 49.44 84 GLU A O 1
ATOM 636 N N . LYS A 1 85 ? -75.533 -7.691 105.163 1.00 46.19 85 LYS A N 1
ATOM 637 C CA . LYS A 1 85 ? -74.187 -8.259 104.882 1.00 46.19 85 LYS A CA 1
ATOM 638 C C . LYS A 1 85 ? -73.991 -8.888 103.494 1.00 46.19 85 LYS A C 1
ATOM 640 O O . LYS A 1 85 ? -72.867 -9.242 103.137 1.00 46.19 85 LYS A O 1
ATOM 645 N N . GLU A 1 86 ? -75.047 -9.002 102.692 1.00 47.94 86 GLU A N 1
ATOM 646 C CA . GLU A 1 86 ? -75.021 -9.703 101.397 1.00 47.94 86 GLU A CA 1
ATOM 647 C C . GLU A 1 86 ? -74.879 -8.752 100.193 1.00 47.94 86 GLU A C 1
ATOM 649 O O . GLU A 1 86 ? -74.174 -9.058 99.232 1.00 47.94 86 GLU A O 1
ATOM 654 N N . GLU A 1 87 ? -75.401 -7.524 100.288 1.00 48.44 87 GLU A N 1
ATOM 655 C CA . GLU A 1 87 ? -75.258 -6.508 99.233 1.00 48.44 87 GLU A CA 1
ATOM 656 C C . GLU A 1 87 ? -73.811 -5.987 99.102 1.00 48.44 87 GLU A C 1
ATOM 658 O O . GLU A 1 87 ? -73.370 -5.618 98.012 1.00 48.44 87 GLU A O 1
ATOM 663 N N . GLN A 1 88 ? -73.033 -6.019 100.194 1.00 50.03 88 GLN A N 1
ATOM 664 C CA . GLN A 1 88 ? -71.601 -5.696 100.179 1.00 50.03 88 GLN A CA 1
ATOM 665 C C . GLN A 1 88 ? -70.752 -6.836 99.589 1.00 50.03 88 GLN A C 1
ATOM 667 O O . GLN A 1 88 ? -69.852 -6.558 98.801 1.00 50.03 88 GLN A O 1
ATOM 672 N N . LYS A 1 89 ? -71.063 -8.112 99.873 1.00 51.62 89 LYS A N 1
ATOM 673 C CA . LYS A 1 89 ? -70.328 -9.271 99.323 1.00 51.62 89 LYS A CA 1
ATOM 674 C C . LYS A 1 89 ? -70.581 -9.489 97.828 1.00 51.62 89 LYS A C 1
ATOM 676 O O . LYS A 1 89 ? -69.637 -9.767 97.092 1.00 51.62 89 LYS A O 1
ATOM 681 N N . VAL A 1 90 ? -71.813 -9.299 97.350 1.00 53.44 90 VAL A N 1
ATOM 682 C CA . VAL A 1 90 ? -72.138 -9.389 95.912 1.00 53.44 90 VAL A CA 1
ATOM 683 C C . VAL A 1 90 ? -71.490 -8.242 95.123 1.00 53.44 90 VAL A C 1
ATOM 685 O O . VAL A 1 90 ? -70.936 -8.477 94.047 1.00 53.44 90 VAL A O 1
ATOM 688 N N . LYS A 1 91 ? -71.454 -7.017 95.673 1.00 57.06 91 LYS A N 1
ATOM 689 C CA . LYS A 1 91 ? -70.734 -5.880 95.066 1.00 57.06 91 LYS A CA 1
ATOM 690 C C . LYS A 1 91 ? -69.212 -6.075 95.076 1.00 57.06 91 LYS A C 1
ATOM 692 O O . LYS A 1 91 ? -68.565 -5.682 94.107 1.00 57.06 91 LYS A O 1
ATOM 697 N N . GLU A 1 92 ? -68.632 -6.704 96.102 1.00 58.97 92 GLU A N 1
ATOM 698 C CA . GLU A 1 92 ? -67.187 -6.985 96.166 1.00 58.97 92 GLU A CA 1
ATOM 699 C C . GLU A 1 92 ? -66.759 -8.102 95.195 1.00 58.97 92 GLU A C 1
ATOM 701 O O . GLU A 1 92 ? -65.755 -7.958 94.497 1.00 58.97 92 GLU A O 1
ATOM 706 N N . ILE A 1 93 ? -67.554 -9.174 95.065 1.00 60.69 93 ILE A N 1
ATOM 707 C CA . ILE A 1 93 ? -67.337 -10.251 94.080 1.00 60.69 93 ILE A CA 1
ATOM 708 C C . ILE A 1 93 ? -67.510 -9.720 92.652 1.00 60.69 93 ILE A C 1
ATOM 710 O O . ILE A 1 93 ? -66.699 -10.026 91.775 1.00 60.69 93 ILE A O 1
ATOM 714 N N . ALA A 1 94 ? -68.510 -8.865 92.410 1.00 63.16 94 ALA A N 1
ATOM 715 C CA . ALA A 1 94 ? -68.680 -8.193 91.126 1.00 63.16 94 ALA A CA 1
ATOM 716 C C . ALA A 1 94 ? -67.504 -7.250 90.815 1.00 63.16 94 ALA A C 1
ATOM 718 O O . ALA A 1 94 ? -67.015 -7.259 89.687 1.00 63.16 94 ALA A O 1
ATOM 719 N N . LYS A 1 95 ? -66.990 -6.494 91.800 1.00 65.75 95 LYS A N 1
ATOM 720 C CA . LYS A 1 95 ? -65.783 -5.658 91.642 1.00 65.75 95 LYS A CA 1
ATOM 721 C C . LYS A 1 95 ? -64.546 -6.498 91.324 1.00 65.75 95 LYS A C 1
ATOM 723 O O . LYS A 1 95 ? -63.861 -6.186 90.356 1.00 65.75 95 LYS A O 1
ATOM 728 N N . LYS A 1 96 ? -64.302 -7.588 92.061 1.00 68.88 96 LYS A N 1
ATOM 729 C CA . LYS A 1 96 ? -63.184 -8.518 91.813 1.00 68.88 96 LYS A CA 1
ATOM 730 C C . LYS A 1 96 ? -63.274 -9.185 90.441 1.00 68.88 96 LYS A C 1
ATOM 732 O O . LYS A 1 96 ? -62.272 -9.257 89.739 1.00 68.88 96 LYS A O 1
ATOM 737 N N . LYS A 1 97 ? -64.467 -9.598 90.000 1.00 70.62 97 LYS A N 1
ATOM 738 C CA . LYS A 1 97 ? -64.675 -10.198 88.669 1.00 70.62 97 LYS A CA 1
ATOM 739 C C . LYS A 1 97 ? -64.487 -9.179 87.539 1.00 70.62 97 LYS A C 1
ATOM 741 O O . LYS A 1 97 ? -63.899 -9.508 86.512 1.00 70.62 97 LYS A O 1
ATOM 746 N N . LYS A 1 98 ? -64.922 -7.929 87.742 1.00 71.88 98 LYS A N 1
ATOM 747 C CA . LYS A 1 98 ? -64.711 -6.822 86.794 1.00 71.88 98 LYS A CA 1
ATOM 748 C C . LYS A 1 98 ? -63.237 -6.412 86.724 1.00 71.88 98 LYS A C 1
ATOM 750 O O . LYS A 1 98 ? -62.742 -6.139 85.639 1.00 71.88 98 LYS A O 1
ATOM 755 N N . GLN A 1 99 ? -62.530 -6.428 87.854 1.00 73.12 99 GLN A N 1
ATOM 756 C CA . GLN A 1 99 ? -61.096 -6.145 87.939 1.00 73.12 99 GLN A CA 1
ATOM 757 C C . GLN A 1 99 ? -60.258 -7.255 87.281 1.00 73.12 99 GLN A C 1
ATOM 759 O O . GLN A 1 99 ? -59.391 -6.946 86.469 1.00 73.12 99 GLN A O 1
ATOM 764 N N . ALA A 1 100 ? -60.601 -8.527 87.509 1.00 74.00 100 ALA A N 1
ATOM 765 C CA . ALA A 1 100 ? -59.974 -9.669 86.840 1.00 74.00 100 ALA A CA 1
ATOM 766 C C . ALA A 1 100 ? -60.225 -9.680 85.318 1.00 74.00 100 ALA A C 1
ATOM 768 O O . ALA A 1 100 ? -59.313 -9.963 84.545 1.00 74.00 100 ALA A O 1
ATOM 769 N N . GLN A 1 101 ? -61.432 -9.318 84.859 1.00 75.31 101 GLN A N 1
ATOM 770 C CA . GLN A 1 101 ? -61.709 -9.153 83.424 1.00 75.31 101 GLN A CA 1
ATOM 771 C C . GLN A 1 101 ? -60.933 -7.984 82.803 1.00 75.31 101 GLN A C 1
ATOM 773 O O . GLN A 1 101 ? -60.486 -8.095 81.663 1.00 75.31 101 GLN A O 1
ATOM 778 N N . LEU A 1 102 ? -60.755 -6.876 83.530 1.00 75.12 102 LEU A N 1
ATOM 779 C CA . LEU A 1 102 ? -59.994 -5.724 83.045 1.00 75.12 102 LEU A CA 1
ATOM 780 C C . LEU A 1 102 ? -58.497 -6.049 82.915 1.00 75.12 102 LEU A C 1
ATOM 782 O O . LEU A 1 102 ? -57.874 -5.666 81.927 1.00 75.12 102 LEU A O 1
ATOM 786 N N . GLU A 1 103 ? -57.931 -6.784 83.877 1.00 79.00 103 GLU A N 1
ATOM 787 C CA . GLU A 1 103 ? -56.552 -7.285 83.810 1.00 79.00 103 GLU A CA 1
ATOM 788 C C . GLU A 1 103 ? -56.359 -8.313 82.695 1.00 79.00 103 GLU A C 1
ATOM 790 O O . GLU A 1 103 ? -55.379 -8.229 81.958 1.00 79.00 103 GLU A O 1
ATOM 795 N N . ALA A 1 104 ? -57.296 -9.251 82.524 1.00 79.31 104 ALA A N 1
ATOM 796 C CA . ALA A 1 104 ? -57.243 -10.223 81.434 1.00 79.31 104 ALA A CA 1
ATOM 797 C C . ALA A 1 104 ? -57.308 -9.533 80.061 1.00 79.31 104 ALA A C 1
ATOM 799 O O . ALA A 1 104 ? -56.558 -9.887 79.153 1.00 79.31 104 ALA A O 1
ATOM 800 N N . LYS A 1 105 ? -58.147 -8.497 79.923 1.00 81.88 105 LYS A N 1
ATOM 801 C CA . LYS A 1 105 ? -58.250 -7.702 78.694 1.00 81.88 105 LYS A CA 1
ATOM 802 C C . LYS A 1 105 ? -56.981 -6.879 78.434 1.00 81.88 105 LYS A C 1
ATOM 804 O O . LYS A 1 105 ? -56.505 -6.882 77.304 1.00 81.88 105 LYS A O 1
ATOM 809 N N . LYS A 1 106 ? -56.387 -6.262 79.467 1.00 81.19 106 LYS A N 1
ATOM 810 C CA . LYS A 1 106 ? -55.090 -5.564 79.362 1.00 81.19 106 LYS A CA 1
ATOM 811 C C . LYS A 1 106 ? -53.949 -6.503 78.963 1.00 81.19 106 LYS A C 1
ATOM 813 O O . LYS A 1 106 ? -53.172 -6.151 78.086 1.00 81.19 106 LYS A O 1
ATOM 818 N N . LYS A 1 107 ? -53.862 -7.702 79.553 1.00 80.25 107 LYS A N 1
ATOM 819 C CA . LYS A 1 107 ? -52.833 -8.699 79.199 1.00 80.25 107 LYS A CA 1
ATOM 820 C C . LYS A 1 107 ? -52.997 -9.225 77.769 1.00 80.25 107 LYS A C 1
ATOM 822 O O . LYS A 1 107 ? -52.000 -9.397 77.077 1.00 80.25 107 LYS A O 1
ATOM 827 N N . ALA A 1 108 ? -54.233 -9.432 77.310 1.00 80.88 108 ALA A N 1
ATOM 828 C CA . ALA A 1 108 ? -54.511 -9.841 75.932 1.00 80.88 108 ALA A CA 1
ATOM 829 C C . ALA A 1 108 ? -54.185 -8.736 74.907 1.00 80.88 108 ALA A C 1
ATOM 831 O O . ALA A 1 108 ? -53.685 -9.027 73.822 1.00 80.88 108 ALA A O 1
ATOM 832 N N . GLU A 1 109 ? -54.447 -7.471 75.241 1.00 84.19 109 GLU A N 1
ATOM 833 C CA . GLU A 1 109 ? -54.090 -6.316 74.407 1.00 84.19 109 GLU A CA 1
ATOM 834 C C . GLU A 1 109 ? -52.568 -6.096 74.361 1.00 84.19 109 GLU A C 1
ATOM 836 O O . GLU A 1 109 ? -52.014 -5.886 73.285 1.00 84.19 109 GLU A O 1
ATOM 841 N N . GLU A 1 110 ? -51.873 -6.252 75.493 1.00 84.56 110 GLU A N 1
ATOM 842 C CA . GLU A 1 110 ? -50.408 -6.188 75.560 1.00 84.56 110 GLU A CA 1
ATOM 843 C C . GLU A 1 110 ? -49.742 -7.329 74.774 1.00 84.56 110 GLU A C 1
ATOM 845 O O . GLU A 1 110 ? -48.767 -7.095 74.061 1.00 84.56 110 GLU A O 1
ATOM 850 N N . GLN A 1 111 ? -50.273 -8.556 74.845 1.00 82.69 111 GLN A N 1
ATOM 851 C CA . GLN A 1 111 ? -49.780 -9.674 74.034 1.00 82.69 111 GLN A CA 1
ATOM 852 C C . GLN A 1 111 ? -49.967 -9.422 72.536 1.00 82.69 111 GLN A C 1
ATOM 854 O O . GLN A 1 111 ? -49.015 -9.605 71.781 1.00 82.69 111 GLN A O 1
ATOM 859 N N . LYS A 1 112 ? -51.137 -8.928 72.105 1.00 84.88 112 LYS A N 1
ATOM 860 C CA . LYS A 1 112 ? -51.365 -8.558 70.698 1.00 84.88 112 LYS A CA 1
ATOM 861 C C . LYS A 1 112 ? -50.431 -7.440 70.235 1.00 84.88 112 LYS A C 1
ATOM 863 O O . LYS A 1 112 ? -49.894 -7.520 69.135 1.00 84.88 112 LYS A O 1
ATOM 868 N N . ALA A 1 113 ? -50.189 -6.435 71.079 1.00 85.56 113 ALA A N 1
ATOM 869 C CA . ALA A 1 113 ? -49.252 -5.356 70.776 1.00 85.56 113 ALA A CA 1
ATOM 870 C C . ALA A 1 113 ? -47.800 -5.860 70.657 1.00 85.56 113 ALA A C 1
ATOM 872 O O . ALA A 1 113 ? -47.076 -5.437 69.756 1.00 85.56 113 ALA A O 1
ATOM 873 N N . ARG A 1 114 ? -47.375 -6.793 71.524 1.00 85.12 114 ARG A N 1
ATOM 874 C CA . ARG A 1 114 ? -46.046 -7.428 71.451 1.00 85.12 114 ARG A CA 1
ATOM 875 C C . ARG A 1 114 ? -45.889 -8.304 70.206 1.00 85.12 114 ARG A C 1
ATOM 877 O O . ARG A 1 114 ? -44.850 -8.235 69.560 1.00 85.12 114 ARG A O 1
ATOM 884 N N . GLU A 1 115 ? -46.909 -9.076 69.843 1.00 87.44 115 GLU A N 1
ATOM 885 C CA . GLU A 1 115 ? -46.892 -9.955 68.667 1.00 87.44 115 GLU A CA 1
ATOM 886 C C . GLU A 1 115 ? -46.903 -9.153 67.350 1.00 87.44 115 GLU A C 1
ATOM 888 O O . GLU A 1 115 ? -46.167 -9.466 66.413 1.00 87.44 115 GLU A O 1
ATOM 893 N N . GLU A 1 116 ? -47.660 -8.050 67.289 1.00 87.81 116 GLU A N 1
ATOM 894 C CA . GLU A 1 116 ? -47.635 -7.118 66.156 1.00 87.81 116 GLU A CA 1
ATOM 895 C C . GLU A 1 116 ? -46.281 -6.398 66.038 1.00 87.81 116 GLU A C 1
ATOM 897 O O . GLU A 1 116 ? -45.748 -6.257 64.932 1.00 87.81 116 GLU A O 1
ATOM 902 N N . ALA A 1 117 ? -45.692 -5.983 67.165 1.00 87.31 117 ALA A N 1
ATOM 903 C CA . ALA A 1 117 ? -44.353 -5.403 67.196 1.00 87.31 117 ALA A CA 1
ATOM 904 C C . ALA A 1 117 ? -43.289 -6.412 66.728 1.00 87.31 117 ALA A C 1
ATOM 906 O O . ALA A 1 117 ? -42.442 -6.069 65.903 1.00 87.31 117 ALA A O 1
ATOM 907 N N . GLU A 1 118 ? -43.361 -7.671 67.168 1.00 91.94 118 GLU A N 1
ATOM 908 C CA . GLU A 1 118 ? -42.452 -8.731 66.722 1.00 91.94 118 GLU A CA 1
ATOM 909 C C . GLU A 1 118 ? -42.610 -9.027 65.223 1.00 91.94 118 GLU A C 1
ATOM 911 O O . GLU A 1 118 ? -41.614 -9.176 64.509 1.00 91.94 118 GLU A O 1
ATOM 916 N N . LYS A 1 119 ? -43.846 -9.046 64.708 1.00 91.38 119 LYS A N 1
ATOM 917 C CA . LYS A 1 119 ? -44.121 -9.237 63.278 1.00 91.38 119 LYS A CA 1
ATOM 918 C C . LYS A 1 119 ? -43.556 -8.093 62.430 1.00 91.38 119 LYS A C 1
ATOM 920 O O . LYS A 1 119 ? -42.932 -8.361 61.405 1.00 91.38 119 LYS A O 1
ATOM 925 N N . LYS A 1 120 ? -43.692 -6.840 62.880 1.00 92.06 120 LYS A N 1
ATOM 926 C CA . LYS A 1 120 ? -43.100 -5.655 62.227 1.00 92.06 120 LYS A CA 1
ATOM 927 C C . LYS A 1 120 ? -41.569 -5.698 62.225 1.00 92.06 120 LYS A C 1
ATOM 929 O O . LYS A 1 120 ? -40.960 -5.386 61.204 1.00 92.06 120 LYS A O 1
ATOM 934 N N . VAL A 1 121 ? -40.950 -6.145 63.320 1.00 90.56 121 VAL A N 1
ATOM 935 C CA . VAL A 1 121 ? -39.489 -6.328 63.405 1.00 90.56 121 VAL A CA 1
ATOM 936 C C . VAL A 1 121 ? -39.010 -7.447 62.472 1.00 90.56 121 VAL A C 1
ATOM 938 O O . VAL A 1 121 ? -38.006 -7.272 61.782 1.00 90.56 121 VAL A O 1
ATOM 941 N N . LYS A 1 122 ? -39.722 -8.581 62.397 1.00 92.50 122 LYS A N 1
ATOM 942 C CA . LYS A 1 122 ? -39.403 -9.670 61.453 1.00 92.50 122 LYS A CA 1
ATOM 943 C C . LYS A 1 122 ? -39.557 -9.228 59.994 1.00 92.50 122 LYS A C 1
ATOM 945 O O . LYS A 1 122 ? -38.694 -9.539 59.180 1.00 92.50 122 LYS A O 1
ATOM 950 N N . GLU A 1 123 ? -40.603 -8.467 59.667 1.00 92.44 123 GLU A N 1
ATOM 951 C CA . GLU A 1 123 ? -40.821 -7.933 58.315 1.00 92.44 123 GLU A CA 1
ATOM 952 C C . GLU A 1 123 ? -39.748 -6.908 57.913 1.00 92.44 123 GLU A C 1
ATOM 954 O O . GLU A 1 123 ? -39.240 -6.967 56.794 1.00 92.44 123 GLU A O 1
ATOM 959 N N . GLN A 1 124 ? -39.357 -6.000 58.815 1.00 92.06 124 GLN A N 1
ATOM 960 C CA . GLN A 1 124 ? -38.260 -5.060 58.560 1.00 92.06 124 GLN A CA 1
ATOM 961 C C . GLN A 1 124 ? -36.927 -5.780 58.338 1.00 92.06 124 GLN A C 1
ATOM 963 O O . GLN A 1 124 ? -36.243 -5.473 57.365 1.00 92.06 124 GLN A O 1
ATOM 968 N N . LYS A 1 125 ? -36.590 -6.775 59.171 1.00 93.19 125 LYS A N 1
ATOM 969 C CA . LYS A 1 125 ? -35.371 -7.578 58.985 1.00 93.19 125 LYS A CA 1
ATOM 970 C C . LYS A 1 125 ? -35.365 -8.325 57.650 1.00 93.19 125 LYS A C 1
ATOM 972 O O . LYS A 1 125 ? -34.351 -8.311 56.962 1.00 93.19 125 LYS A O 1
ATOM 977 N N . ALA A 1 126 ? -36.494 -8.916 57.251 1.00 93.50 126 ALA A N 1
ATOM 978 C CA . ALA A 1 126 ? -36.610 -9.602 55.964 1.00 93.50 126 ALA A CA 1
ATOM 979 C C . ALA A 1 126 ? -36.468 -8.642 54.766 1.00 93.50 126 ALA A C 1
ATOM 981 O O . ALA A 1 126 ? -35.841 -8.995 53.768 1.00 93.50 126 ALA A O 1
ATOM 982 N N . LYS A 1 127 ? -37.014 -7.418 54.858 1.00 94.06 127 LYS A N 1
ATOM 983 C CA . LYS A 1 127 ? -36.840 -6.381 53.824 1.00 94.06 127 LYS A CA 1
ATOM 984 C C . LYS A 1 127 ? -35.390 -5.900 53.730 1.00 94.06 127 LYS A C 1
ATOM 986 O O . LYS A 1 127 ? -34.874 -5.806 52.623 1.00 94.06 127 LYS A O 1
ATOM 991 N N . GLU A 1 128 ? -34.730 -5.653 54.862 1.00 94.25 128 GLU A N 1
ATOM 992 C CA . GLU A 1 128 ? -33.324 -5.228 54.899 1.00 94.25 128 GLU A CA 1
ATOM 993 C C . GLU A 1 128 ? -32.381 -6.312 54.345 1.00 94.25 128 GLU A C 1
ATOM 995 O O . GLU A 1 128 ? -31.462 -6.010 53.586 1.00 94.25 128 GLU A O 1
ATOM 1000 N N . GLU A 1 129 ? -32.618 -7.586 54.673 1.00 93.62 129 GLU A N 1
ATOM 1001 C CA . GLU A 1 129 ? -31.842 -8.709 54.134 1.00 93.62 129 GLU A CA 1
ATOM 1002 C C . GLU A 1 129 ? -32.040 -8.863 52.618 1.00 93.62 129 GLU A C 1
ATOM 1004 O O . GLU A 1 129 ? -31.068 -9.039 51.878 1.00 93.62 129 GLU A O 1
ATOM 1009 N N . ALA A 1 130 ? -33.280 -8.732 52.135 1.00 94.00 130 ALA A N 1
ATOM 1010 C CA . ALA A 1 130 ? -33.578 -8.758 50.705 1.00 94.00 130 ALA A CA 1
ATOM 1011 C C . ALA A 1 130 ? -32.916 -7.590 49.952 1.00 94.00 130 ALA A C 1
ATOM 1013 O O . ALA A 1 130 ? -32.393 -7.790 48.855 1.00 94.00 130 ALA A O 1
ATOM 1014 N N . GLU A 1 131 ? -32.896 -6.391 50.537 1.00 95.69 131 GLU A N 1
ATOM 1015 C CA . GLU A 1 131 ? -32.245 -5.214 49.956 1.00 95.69 131 GLU A CA 1
ATOM 1016 C C . GLU A 1 131 ? -30.717 -5.364 49.923 1.00 95.69 131 GLU A C 1
ATOM 1018 O O . GLU A 1 131 ? -30.108 -5.141 48.875 1.00 95.69 131 GLU A O 1
ATOM 1023 N N . LYS A 1 132 ? -30.096 -5.846 51.012 1.00 95.75 132 LYS A N 1
ATOM 1024 C CA . LYS A 1 132 ? -28.655 -6.157 51.042 1.00 95.75 132 LYS A CA 1
ATOM 1025 C C . LYS A 1 132 ? -28.274 -7.192 49.989 1.00 95.75 132 LYS A C 1
ATOM 1027 O O . LYS A 1 132 ? -27.292 -6.993 49.278 1.00 95.75 132 LYS A O 1
ATOM 1032 N N . LYS A 1 133 ? -29.070 -8.255 49.836 1.00 95.50 133 LYS A N 1
ATOM 1033 C CA . LYS A 1 133 ? -28.830 -9.290 48.822 1.00 95.50 133 LYS A CA 1
ATOM 1034 C C . LYS A 1 133 ? -28.949 -8.733 47.399 1.00 95.50 133 LYS A C 1
ATOM 1036 O O . LYS A 1 133 ? -28.069 -8.969 46.579 1.00 95.50 133 LYS A O 1
ATOM 1041 N N . GLN A 1 134 ? -29.965 -7.910 47.124 1.00 93.38 134 GLN A N 1
ATOM 1042 C CA . GLN A 1 134 ? -30.094 -7.230 45.828 1.00 93.38 134 GLN A CA 1
ATOM 1043 C C . GLN A 1 134 ? -28.933 -6.271 45.541 1.00 93.38 134 GLN A C 1
ATOM 1045 O O . GLN A 1 134 ? -28.489 -6.168 44.397 1.00 93.38 134 GLN A O 1
ATOM 1050 N N . GLN A 1 135 ? -28.448 -5.547 46.549 1.00 94.81 135 GLN A N 1
ATOM 1051 C CA . GLN A 1 135 ? -27.320 -4.633 46.394 1.00 94.81 135 GLN A CA 1
ATOM 1052 C C . GLN A 1 135 ? -26.011 -5.391 46.142 1.00 94.81 135 GLN A C 1
ATOM 1054 O O . GLN A 1 135 ? -25.219 -4.983 45.293 1.00 94.81 135 GLN A O 1
ATOM 1059 N N . GLU A 1 136 ? -25.800 -6.516 46.827 1.00 95.25 136 GLU A N 1
ATOM 1060 C CA . GLU A 1 136 ? -24.649 -7.388 46.603 1.00 95.25 136 GLU A CA 1
ATOM 1061 C C . GLU A 1 136 ? -24.658 -7.997 45.195 1.00 95.25 136 GLU A C 1
ATOM 1063 O O . GLU A 1 136 ? -23.631 -7.960 44.516 1.00 95.25 136 GLU A O 1
ATOM 1068 N N . ASP A 1 137 ? -25.808 -8.486 44.725 1.00 95.31 137 ASP A N 1
ATOM 1069 C CA . ASP A 1 137 ? -25.953 -9.049 43.378 1.00 95.31 137 ASP A CA 1
ATOM 1070 C C . ASP A 1 137 ? -25.704 -7.991 42.291 1.00 95.31 137 ASP A C 1
ATOM 1072 O O . ASP A 1 137 ? -25.004 -8.256 41.311 1.00 95.31 137 ASP A O 1
ATOM 1076 N N . LYS A 1 138 ? -26.201 -6.759 42.482 1.00 96.50 138 LYS A N 1
ATOM 1077 C CA . LYS A 1 138 ? -25.902 -5.628 41.586 1.00 96.50 138 LYS A CA 1
ATOM 1078 C C . LYS A 1 138 ? -24.411 -5.304 41.556 1.00 96.50 138 LYS A C 1
ATOM 1080 O O . LYS A 1 138 ? -23.853 -5.163 40.472 1.00 96.50 138 LYS A O 1
ATOM 1085 N N . ARG A 1 139 ? -23.759 -5.238 42.722 1.00 96.19 139 ARG A N 1
ATOM 1086 C CA . ARG A 1 139 ? -22.317 -4.971 42.816 1.00 96.19 139 ARG A CA 1
ATOM 1087 C C . ARG A 1 139 ? -21.501 -6.059 42.116 1.00 96.19 139 ARG A C 1
ATOM 1089 O O . ARG A 1 139 ? -20.612 -5.731 41.343 1.00 96.19 139 ARG A O 1
ATOM 1096 N N . LYS A 1 140 ? -21.835 -7.337 42.329 1.00 96.38 140 LYS A N 1
ATOM 1097 C CA . LYS A 1 140 ? -21.182 -8.464 41.640 1.00 96.38 140 LYS A CA 1
ATOM 1098 C C . LYS A 1 140 ? -21.368 -8.390 40.125 1.00 96.38 140 LYS A C 1
ATOM 1100 O O . LYS A 1 140 ? -20.421 -8.632 39.385 1.00 96.38 140 LYS A O 1
ATOM 1105 N N . ALA A 1 141 ? -22.561 -8.027 39.653 1.00 95.62 141 ALA A N 1
ATOM 1106 C CA . ALA A 1 141 ? -22.822 -7.861 38.225 1.00 95.62 141 ALA A CA 1
ATOM 1107 C C . ALA A 1 141 ? -22.042 -6.680 37.613 1.00 95.62 141 ALA A C 1
ATOM 1109 O O . ALA A 1 141 ? -21.555 -6.781 36.489 1.00 95.62 141 ALA A O 1
ATOM 1110 N N . GLU A 1 142 ? -21.909 -5.563 38.332 1.00 95.25 142 GLU A N 1
ATOM 1111 C CA . GLU A 1 142 ? -21.093 -4.421 37.901 1.00 95.25 142 GLU A CA 1
ATOM 1112 C C . GLU A 1 142 ? -19.598 -4.754 37.887 1.00 95.25 142 GLU A C 1
ATOM 1114 O O . GLU A 1 142 ? -18.913 -4.428 36.919 1.00 95.25 142 GLU A O 1
ATOM 1119 N N . GLU A 1 143 ? -19.106 -5.458 38.904 1.00 96.19 143 GLU A N 1
ATOM 1120 C CA . GLU A 1 143 ? -17.717 -5.914 38.994 1.00 96.19 143 GLU A CA 1
ATOM 1121 C C . GLU A 1 143 ? -17.365 -6.881 37.855 1.00 96.19 143 GLU A C 1
ATOM 1123 O O . GLU A 1 143 ? -16.346 -6.706 37.189 1.00 96.19 143 GLU A O 1
ATOM 1128 N N . GLN A 1 144 ? -18.247 -7.837 37.541 1.00 95.75 144 GLN A N 1
ATOM 1129 C CA . GLN A 1 144 ? -18.077 -8.733 36.391 1.00 95.75 144 GLN A CA 1
ATOM 1130 C C . GLN A 1 144 ? -18.036 -7.971 35.062 1.00 95.75 144 GLN A C 1
ATOM 1132 O O . GLN A 1 144 ? -17.186 -8.252 34.219 1.00 95.75 144 GLN A O 1
ATOM 1137 N N . LYS A 1 145 ? -18.907 -6.969 34.879 1.00 95.56 145 LYS A N 1
ATOM 1138 C CA . LYS A 1 145 ? -18.884 -6.115 33.681 1.00 95.56 145 LYS A CA 1
ATOM 1139 C C . LYS A 1 145 ? -17.593 -5.308 33.577 1.00 95.56 145 LYS A C 1
ATOM 1141 O O . LYS A 1 145 ? -17.033 -5.210 32.489 1.00 95.56 145 LYS A O 1
ATOM 1146 N N . GLN A 1 146 ? -17.115 -4.737 34.682 1.00 94.50 146 GLN A N 1
ATOM 1147 C CA . GLN A 1 146 ? -15.847 -4.004 34.699 1.00 94.50 146 GLN A CA 1
ATOM 1148 C C . GLN A 1 146 ? -14.664 -4.924 34.389 1.00 94.50 146 GLN A C 1
ATOM 1150 O O . GLN A 1 146 ? -13.803 -4.547 33.597 1.00 94.50 146 GLN A O 1
ATOM 1155 N N . ALA A 1 147 ? -14.648 -6.140 34.939 1.00 96.06 147 ALA A N 1
ATOM 1156 C CA . ALA A 1 147 ? -13.623 -7.136 34.649 1.00 96.06 147 ALA A CA 1
ATOM 1157 C C . ALA A 1 147 ? -13.629 -7.559 33.169 1.00 96.06 147 ALA A C 1
ATOM 1159 O O . ALA A 1 147 ? -12.568 -7.626 32.551 1.00 96.06 147 ALA A O 1
ATOM 1160 N N . GLU A 1 148 ? -14.805 -7.774 32.568 1.00 95.62 148 GLU A N 1
ATOM 1161 C CA . GLU A 1 148 ? -14.925 -8.091 31.139 1.00 95.62 148 GLU A CA 1
ATOM 1162 C C . GLU A 1 148 ? -14.429 -6.934 30.257 1.00 95.62 148 GLU A C 1
ATOM 1164 O O . GLU A 1 148 ? -13.674 -7.152 29.306 1.00 95.62 148 GLU A O 1
ATOM 1169 N N . ILE A 1 149 ? -14.808 -5.691 30.579 1.00 96.25 149 ILE A N 1
ATOM 1170 C CA . ILE A 1 149 ? -14.332 -4.497 29.865 1.00 96.25 149 ILE A CA 1
ATOM 1171 C C . ILE A 1 149 ? -12.807 -4.382 29.983 1.00 96.25 149 ILE A C 1
ATOM 1173 O O . ILE A 1 149 ? -12.142 -4.150 28.973 1.00 96.25 149 ILE A O 1
ATOM 1177 N N . ALA A 1 150 ? -12.241 -4.581 31.176 1.00 95.81 150 ALA A N 1
ATOM 1178 C CA . ALA A 1 150 ? -10.797 -4.535 31.403 1.00 95.81 150 ALA A CA 1
ATOM 1179 C C . ALA A 1 150 ? -10.058 -5.628 30.615 1.00 95.81 150 ALA A C 1
ATOM 1181 O O . ALA A 1 150 ? -9.060 -5.343 29.954 1.00 95.81 150 ALA A O 1
ATOM 1182 N N . GLN A 1 151 ? -10.583 -6.858 30.608 1.00 96.81 151 GLN A N 1
ATOM 1183 C CA . GLN A 1 151 ? -10.021 -7.966 29.837 1.00 96.81 151 GLN A CA 1
ATOM 1184 C C . GLN A 1 151 ? -10.035 -7.672 28.332 1.00 96.81 151 GLN A C 1
ATOM 1186 O O . GLN A 1 151 ? -9.014 -7.820 27.659 1.00 96.81 151 GLN A O 1
ATOM 1191 N N . LYS A 1 152 ? -11.177 -7.223 27.798 1.00 97.50 152 LYS A N 1
ATOM 1192 C CA . LYS A 1 152 ? -11.306 -6.862 26.379 1.00 97.50 152 LYS A CA 1
ATOM 1193 C C . LYS A 1 152 ? -10.409 -5.687 26.005 1.00 97.50 152 LYS A C 1
ATOM 1195 O O . LYS A 1 152 ? -9.808 -5.705 24.937 1.00 97.50 152 LYS A O 1
ATOM 1200 N N . THR A 1 153 ? -10.266 -4.710 26.898 1.00 97.31 153 THR A N 1
ATOM 1201 C CA . THR A 1 153 ? -9.368 -3.566 26.698 1.00 97.31 153 THR A CA 1
ATOM 1202 C C . THR A 1 153 ? -7.910 -4.016 26.626 1.00 97.31 153 THR A C 1
ATOM 1204 O O . THR A 1 153 ? -7.221 -3.652 25.681 1.00 97.31 153 THR A O 1
ATOM 1207 N N . SER A 1 154 ? -7.459 -4.880 27.539 1.00 97.44 154 SER A N 1
ATOM 1208 C CA . SER A 1 154 ? -6.090 -5.420 27.526 1.00 97.44 154 SER A CA 1
ATOM 1209 C C . SER A 1 154 ? -5.800 -6.280 26.285 1.00 97.44 154 SER A C 1
ATOM 1211 O O . SER A 1 154 ? -4.729 -6.187 25.677 1.00 97.44 154 SER A O 1
ATOM 1213 N N . SER A 1 155 ? -6.775 -7.086 25.852 1.00 97.25 155 SER A N 1
ATOM 1214 C CA . SER A 1 155 ? -6.665 -7.849 24.605 1.00 97.25 155 SER A CA 1
ATOM 1215 C C . SER A 1 155 ? -6.556 -6.924 23.388 1.00 97.25 155 SER A C 1
ATOM 1217 O O . SER A 1 155 ? -5.657 -7.103 22.566 1.00 97.25 155 SER A O 1
ATOM 1219 N N . ALA A 1 156 ? -7.409 -5.900 23.302 1.00 98.19 156 ALA A N 1
ATOM 1220 C CA . ALA A 1 156 ? -7.368 -4.914 22.228 1.00 98.19 156 ALA A CA 1
ATOM 1221 C C . ALA A 1 156 ? -6.061 -4.108 22.218 1.00 98.19 156 ALA A C 1
ATOM 1223 O O . ALA A 1 156 ? -5.524 -3.849 21.147 1.00 98.19 156 ALA A O 1
ATOM 1224 N N . GLU A 1 157 ? -5.509 -3.759 23.383 1.00 97.75 157 GLU A N 1
ATOM 1225 C CA . GLU A 1 157 ? -4.203 -3.098 23.501 1.00 97.75 157 GLU A CA 1
ATOM 1226 C C . GLU A 1 157 ? -3.070 -3.939 22.916 1.00 97.75 157 GLU A C 1
ATOM 1228 O O . GLU A 1 157 ? -2.218 -3.408 22.205 1.00 97.75 157 GLU A O 1
ATOM 1233 N N . THR A 1 158 ? -3.080 -5.247 23.174 1.00 98.12 158 THR A N 1
ATOM 1234 C CA . THR A 1 158 ? -2.061 -6.172 22.660 1.00 98.12 158 THR A CA 1
ATOM 1235 C C . THR A 1 158 ? -2.142 -6.288 21.138 1.00 98.12 158 THR A C 1
ATOM 1237 O O . THR A 1 158 ? -1.130 -6.171 20.448 1.00 98.12 158 THR A O 1
ATOM 1240 N N . ILE A 1 159 ? -3.354 -6.463 20.603 1.00 98.12 159 ILE A N 1
ATOM 1241 C CA . ILE A 1 159 ? -3.583 -6.566 19.154 1.00 98.12 159 ILE A CA 1
ATOM 1242 C C . ILE A 1 159 ? -3.239 -5.238 18.464 1.00 98.12 159 ILE A C 1
ATOM 1244 O O . ILE A 1 159 ? -2.615 -5.223 17.404 1.00 98.12 159 ILE A O 1
ATOM 1248 N N . LEU A 1 160 ? -3.583 -4.108 19.083 1.00 98.38 160 LEU A N 1
ATOM 1249 C CA . LEU A 1 160 ? -3.246 -2.791 18.558 1.00 98.38 160 LEU A CA 1
ATOM 1250 C C . LEU A 1 160 ? -1.735 -2.540 18.562 1.00 98.38 160 LEU A C 1
ATOM 1252 O O . LEU A 1 160 ? -1.214 -2.030 17.578 1.00 98.38 160 LEU A O 1
ATOM 1256 N N . ALA A 1 161 ? -1.016 -2.937 19.615 1.00 98.06 161 ALA A N 1
ATOM 1257 C CA . ALA A 1 161 ? 0.443 -2.827 19.656 1.00 98.06 161 ALA A CA 1
ATOM 1258 C C . ALA A 1 161 ? 1.113 -3.648 18.537 1.00 98.06 161 ALA A C 1
ATOM 1260 O O . ALA A 1 161 ? 2.110 -3.220 17.948 1.00 98.06 161 ALA A O 1
ATOM 1261 N N . GLN A 1 162 ? 0.541 -4.806 18.195 1.00 96.81 162 GLN A N 1
ATOM 1262 C CA . GLN A 1 162 ? 0.979 -5.594 17.045 1.00 96.81 162 GLN A CA 1
ATOM 1263 C C . GLN A 1 162 ? 0.722 -4.859 15.720 1.00 96.81 162 GLN A C 1
ATOM 1265 O O . GLN A 1 162 ? 1.601 -4.839 14.858 1.00 96.81 162 GLN A O 1
ATOM 1270 N N . ALA A 1 163 ? -0.437 -4.214 15.570 1.00 97.94 163 ALA A N 1
ATOM 1271 C CA . ALA A 1 163 ? -0.763 -3.407 14.394 1.00 97.94 163 ALA A CA 1
ATOM 1272 C C . ALA A 1 163 ? 0.113 -2.149 14.265 1.00 97.94 163 ALA A C 1
ATOM 1274 O O . ALA A 1 163 ? 0.471 -1.762 13.159 1.00 97.94 163 ALA A O 1
ATOM 1275 N N . GLU A 1 164 ? 0.513 -1.540 15.380 1.00 97.38 164 GLU A N 1
ATOM 1276 C CA . GLU A 1 164 ? 1.463 -0.422 15.401 1.00 97.38 164 GLU A CA 1
ATOM 1277 C C . GLU A 1 164 ? 2.881 -0.854 15.018 1.00 97.38 164 GLU A C 1
ATOM 1279 O O . GLU A 1 164 ? 3.573 -0.133 14.302 1.00 97.38 164 GLU A O 1
ATOM 1284 N N . SER A 1 165 ? 3.310 -2.037 15.464 1.00 97.38 165 SER A N 1
ATOM 1285 C CA . SER A 1 165 ? 4.640 -2.576 15.147 1.00 97.38 165 SER A CA 1
ATOM 1286 C C . SER A 1 165 ? 4.734 -3.075 13.704 1.00 97.38 165 SER A C 1
ATOM 1288 O O . SER A 1 165 ? 5.790 -2.985 13.081 1.00 97.38 165 SER A O 1
ATOM 1290 N N . ASN A 1 166 ? 3.636 -3.616 13.173 1.00 96.75 166 ASN A N 1
ATOM 1291 C CA . ASN A 1 166 ? 3.541 -4.091 11.801 1.00 96.75 166 ASN A CA 1
ATOM 1292 C C . ASN A 1 166 ? 2.240 -3.582 11.151 1.00 96.75 166 ASN A C 1
ATOM 1294 O O . ASN A 1 166 ? 1.230 -4.305 11.159 1.00 96.75 166 ASN A O 1
ATOM 1298 N N . PRO A 1 167 ? 2.254 -2.349 10.605 1.00 96.75 167 PRO A N 1
ATOM 1299 C CA . PRO A 1 167 ? 1.087 -1.703 10.015 1.00 96.75 167 PRO A CA 1
ATOM 1300 C C . PRO A 1 167 ? 0.707 -2.389 8.701 1.00 96.75 167 PRO A C 1
ATOM 1302 O O . PRO A 1 167 ? 1.171 -2.032 7.619 1.00 96.75 167 PRO A O 1
ATOM 1305 N N . THR A 1 168 ? -0.162 -3.388 8.821 1.00 96.62 168 THR A N 1
ATOM 1306 C CA . THR A 1 168 ? -0.776 -4.142 7.723 1.00 96.62 168 THR A CA 1
ATOM 1307 C C . THR A 1 168 ? -2.292 -4.103 7.866 1.00 96.62 168 THR A C 1
ATOM 1309 O O . THR A 1 168 ? -2.810 -3.899 8.967 1.00 96.62 168 THR A O 1
ATOM 1312 N N . ARG A 1 169 ? -3.014 -4.320 6.761 1.00 96.69 169 ARG A N 1
ATOM 1313 C CA . ARG A 1 169 ? -4.484 -4.356 6.765 1.00 96.69 169 ARG A CA 1
ATOM 1314 C C . ARG A 1 169 ? -5.035 -5.432 7.697 1.00 96.69 169 ARG A C 1
ATOM 1316 O O . ARG A 1 169 ? -5.883 -5.121 8.522 1.00 96.69 169 ARG A O 1
ATOM 1323 N N . ASP A 1 170 ? -4.462 -6.630 7.667 1.00 97.25 170 ASP A N 1
ATOM 1324 C CA . ASP A 1 170 ? -4.905 -7.743 8.514 1.00 97.25 170 ASP A CA 1
ATOM 1325 C C . ASP A 1 170 ? -4.771 -7.426 10.016 1.00 97.25 170 ASP A C 1
ATOM 1327 O O . ASP A 1 170 ? -5.687 -7.680 10.807 1.00 97.25 170 ASP A O 1
ATOM 1331 N N . ASN A 1 171 ? -3.647 -6.820 10.425 1.00 97.69 171 ASN A N 1
ATOM 1332 C CA . ASN A 1 171 ? -3.448 -6.417 11.819 1.00 97.69 171 ASN A CA 1
ATOM 1333 C C . ASN A 1 171 ? -4.364 -5.248 12.210 1.00 97.69 171 ASN A C 1
ATOM 1335 O O . ASN A 1 171 ? -4.868 -5.213 13.334 1.00 97.69 171 ASN A O 1
ATOM 1339 N N . TYR A 1 172 ? -4.602 -4.308 11.292 1.00 98.31 172 TYR A N 1
ATOM 1340 C CA . TYR A 1 172 ? -5.547 -3.212 11.495 1.00 98.31 172 TYR A CA 1
ATOM 1341 C C . TYR A 1 172 ? -6.974 -3.726 11.705 1.00 98.31 172 TYR A C 1
ATOM 1343 O O . TYR A 1 172 ? -7.617 -3.331 12.674 1.00 98.31 172 TYR A O 1
ATOM 1351 N N . ASP A 1 173 ? -7.451 -4.640 10.861 1.00 98.12 173 ASP A N 1
ATOM 1352 C CA . ASP A 1 173 ? -8.806 -5.194 10.947 1.00 98.12 173 ASP A CA 1
ATOM 1353 C C . ASP A 1 173 ? -8.997 -6.021 12.226 1.00 98.12 173 ASP A C 1
ATOM 1355 O O . ASP A 1 173 ? -10.045 -5.956 12.884 1.00 98.12 173 ASP A O 1
ATOM 1359 N N . SER A 1 174 ? -7.949 -6.740 12.635 1.00 98.12 174 SER A N 1
ATOM 1360 C CA . SER A 1 174 ? -7.909 -7.449 13.916 1.00 98.12 174 SER A CA 1
ATOM 1361 C C . SER A 1 174 ? -8.025 -6.478 15.096 1.00 98.12 174 SER A C 1
ATOM 1363 O O . SER A 1 174 ? -8.837 -6.689 16.002 1.00 98.12 174 SER A O 1
ATOM 1365 N N . ALA A 1 175 ? -7.260 -5.382 15.077 1.00 98.12 175 ALA A N 1
ATOM 1366 C CA . ALA A 1 175 ? -7.306 -4.354 16.115 1.00 98.12 175 ALA A CA 1
ATOM 1367 C C . ALA A 1 175 ? -8.654 -3.613 16.130 1.00 98.12 175 ALA A C 1
ATOM 1369 O O . ALA A 1 175 ? -9.222 -3.396 17.201 1.00 98.12 175 ALA A O 1
ATOM 1370 N N . LEU A 1 176 ? -9.210 -3.287 14.959 1.00 98.06 176 LEU A N 1
ATOM 1371 C CA . LEU A 1 176 ? -10.526 -2.667 14.805 1.00 98.06 176 LEU A CA 1
ATOM 1372 C C . LEU A 1 176 ? -11.618 -3.527 15.441 1.00 98.06 176 LEU A C 1
ATOM 1374 O O . LEU A 1 176 ? -12.414 -3.028 16.238 1.00 98.06 176 LEU A O 1
ATOM 1378 N N . SER A 1 177 ? -11.620 -4.824 15.133 1.00 97.69 177 SER A N 1
ATOM 1379 C CA . SER A 1 177 ? -12.587 -5.780 15.676 1.00 97.69 177 SER A CA 1
ATOM 1380 C C . SER A 1 177 ? -12.480 -5.885 17.200 1.00 97.69 177 SER A C 1
ATOM 1382 O O . SER A 1 177 ? -13.494 -5.850 17.901 1.00 97.69 177 SER A O 1
ATOM 1384 N N . ALA A 1 178 ? -11.256 -5.949 17.735 1.00 97.62 178 ALA A N 1
ATOM 1385 C CA . ALA A 1 178 ? -11.022 -6.009 19.175 1.00 97.62 178 ALA A CA 1
ATOM 1386 C C . ALA A 1 178 ? -11.477 -4.728 19.897 1.00 97.62 178 ALA A C 1
ATOM 1388 O O . ALA A 1 178 ? -12.102 -4.808 20.954 1.00 97.62 178 ALA A O 1
ATOM 1389 N N . ILE A 1 179 ? -11.229 -3.552 19.312 1.00 97.62 179 ILE A N 1
ATOM 1390 C CA . ILE A 1 179 ? -11.649 -2.258 19.870 1.00 97.62 179 ILE A CA 1
ATOM 1391 C C . ILE A 1 179 ? -13.177 -2.108 19.833 1.00 97.62 179 ILE A C 1
ATOM 1393 O O . ILE A 1 179 ? -13.768 -1.645 20.809 1.00 97.62 179 ILE A O 1
ATOM 1397 N N . GLN A 1 180 ? -13.837 -2.537 18.752 1.00 96.25 180 GLN A N 1
ATOM 1398 C CA . GLN A 1 180 ? -15.302 -2.514 18.634 1.00 96.25 180 GLN A CA 1
ATOM 1399 C C . GLN A 1 180 ? -15.997 -3.473 19.610 1.00 96.25 180 GLN A C 1
ATOM 1401 O O . GLN A 1 180 ? -17.135 -3.227 20.010 1.00 96.25 180 GLN A O 1
ATOM 1406 N N . ALA A 1 181 ? -15.319 -4.546 20.023 1.00 96.06 181 ALA A N 1
ATOM 1407 C CA . ALA A 1 181 ? -15.849 -5.501 20.990 1.00 96.06 181 ALA A CA 1
ATOM 1408 C C . ALA A 1 181 ? -15.900 -4.958 22.433 1.00 96.06 181 ALA A C 1
ATOM 1410 O O . ALA A 1 181 ? -16.561 -5.578 23.275 1.00 96.06 181 ALA A O 1
ATOM 1411 N N . ILE A 1 182 ? -15.226 -3.835 22.733 1.00 96.19 182 ILE A N 1
ATOM 1412 C CA . ILE A 1 182 ? -15.188 -3.213 24.066 1.00 96.19 182 ILE A CA 1
ATOM 1413 C C . ILE A 1 182 ? -16.522 -2.499 24.350 1.00 96.19 182 ILE A C 1
ATOM 1415 O O . ILE A 1 182 ? -16.843 -1.499 23.698 1.00 96.19 182 ILE A O 1
ATOM 1419 N N . PRO A 1 183 ? -17.300 -2.940 25.357 1.00 93.06 183 PRO A N 1
ATOM 1420 C CA . PRO A 1 183 ? -18.512 -2.237 25.766 1.00 93.06 183 PRO A CA 1
ATOM 1421 C C . PRO A 1 183 ? -18.192 -0.815 26.244 1.00 93.06 183 PRO A C 1
ATOM 1423 O O . PRO A 1 183 ? -17.330 -0.623 27.095 1.00 93.06 183 PRO A O 1
ATOM 1426 N N . GLY A 1 184 ? -18.891 0.188 25.707 1.00 89.31 184 GLY A N 1
ATOM 1427 C CA . GLY A 1 184 ? -18.624 1.603 26.007 1.00 89.31 184 GLY A CA 1
ATOM 1428 C C . GLY A 1 184 ? -17.509 2.237 25.163 1.00 89.31 184 GLY A C 1
ATOM 1429 O O . GLY A 1 184 ? -17.346 3.455 25.206 1.00 89.31 184 GLY A O 1
ATOM 1430 N N . GLY A 1 185 ? -16.813 1.443 24.342 1.00 92.25 185 GLY A N 1
ATOM 1431 C CA . GLY A 1 185 ? -15.770 1.901 23.427 1.00 92.25 185 GLY A CA 1
ATOM 1432 C C . GLY A 1 185 ? -14.491 2.380 24.120 1.00 92.25 185 GLY A C 1
ATOM 1433 O O . GLY A 1 185 ? -14.384 2.419 25.344 1.00 92.25 185 GLY A O 1
ATOM 1434 N N . ASN A 1 186 ? -13.493 2.757 23.316 1.00 95.19 186 ASN A N 1
ATOM 1435 C CA . ASN A 1 186 ? -12.238 3.318 23.811 1.00 95.19 186 ASN A CA 1
ATOM 1436 C C . ASN A 1 186 ? -11.657 4.334 22.811 1.00 95.19 186 ASN A C 1
ATOM 1438 O O . ASN A 1 186 ? -11.164 3.970 21.741 1.00 95.19 186 ASN A O 1
ATOM 1442 N N . GLN A 1 187 ? -11.716 5.621 23.166 1.00 96.38 187 GLN A N 1
ATOM 1443 C CA . GLN A 1 187 ? -11.256 6.719 22.305 1.00 96.38 187 GLN A CA 1
ATOM 1444 C C . GLN A 1 187 ? -9.737 6.708 22.097 1.00 96.38 187 GLN A C 1
ATOM 1446 O O . GLN A 1 187 ? -9.266 6.965 20.994 1.00 96.38 187 GLN A O 1
ATOM 1451 N N . SER A 1 188 ? -8.966 6.363 23.132 1.00 97.00 188 SER A N 1
ATOM 1452 C CA . SER A 1 188 ? -7.502 6.301 23.046 1.00 97.00 188 SER A CA 1
ATOM 1453 C C . SER A 1 188 ? -7.050 5.246 22.033 1.00 97.00 188 SER A C 1
ATOM 1455 O O . SER A 1 188 ? -6.278 5.548 21.121 1.00 97.00 188 SER A O 1
ATOM 1457 N N . LEU A 1 189 ? -7.603 4.031 22.129 1.00 97.69 189 LEU A N 1
ATOM 1458 C CA . LEU A 1 189 ? -7.303 2.946 21.190 1.00 97.69 189 LEU A CA 1
ATOM 1459 C C . LEU A 1 189 ? -7.776 3.273 19.769 1.00 97.69 189 LEU A C 1
ATOM 1461 O O . LEU A 1 189 ? -7.070 2.980 18.811 1.00 97.69 189 LEU A O 1
ATOM 1465 N N . SER A 1 190 ? -8.924 3.940 19.630 1.00 96.75 190 SER A N 1
ATOM 1466 C CA . SER A 1 190 ? -9.442 4.364 18.322 1.00 96.75 190 SER A CA 1
ATOM 1467 C C . SER A 1 190 ? -8.533 5.395 17.640 1.00 96.75 190 SER A C 1
ATOM 1469 O O . SER A 1 190 ? -8.255 5.280 16.449 1.00 96.75 190 SER A O 1
ATOM 1471 N N . ASN A 1 191 ? -8.013 6.373 18.389 1.00 97.94 191 ASN A N 1
ATOM 1472 C CA . ASN A 1 191 ? -7.082 7.374 17.858 1.00 97.94 191 ASN A CA 1
ATOM 1473 C C . ASN A 1 191 ? -5.746 6.748 17.444 1.00 97.94 191 ASN A C 1
ATOM 1475 O O . ASN A 1 191 ? -5.208 7.058 16.383 1.00 97.94 191 ASN A O 1
ATOM 1479 N N . ARG A 1 192 ? -5.223 5.831 18.261 1.00 98.31 192 ARG A N 1
ATOM 1480 C CA . ARG A 1 192 ? -4.029 5.045 17.927 1.00 98.31 192 ARG A CA 1
ATOM 1481 C C . ARG A 1 192 ? -4.241 4.217 16.657 1.00 98.31 192 ARG A C 1
ATOM 1483 O O . ARG A 1 192 ? -3.411 4.265 15.755 1.00 98.31 192 ARG A O 1
ATOM 1490 N N . LEU A 1 193 ? -5.391 3.556 16.528 1.00 98.12 193 LEU A N 1
ATOM 1491 C CA . LEU A 1 193 ? -5.760 2.808 15.328 1.00 98.12 193 LEU A CA 1
ATOM 1492 C C . LEU A 1 193 ? -5.842 3.705 14.075 1.00 98.12 193 LEU A C 1
ATOM 1494 O O . LEU A 1 193 ? -5.433 3.288 12.994 1.00 98.12 193 LEU A O 1
ATOM 1498 N N . ALA A 1 194 ? -6.303 4.953 14.200 1.00 98.19 194 ALA A N 1
ATOM 1499 C CA . ALA A 1 194 ? -6.304 5.910 13.089 1.00 98.19 194 ALA A CA 1
ATOM 1500 C C . ALA A 1 194 ? -4.884 6.279 12.614 1.00 98.19 194 ALA A C 1
ATOM 1502 O O . ALA A 1 194 ? -4.653 6.456 11.414 1.00 98.19 194 ALA A O 1
ATOM 1503 N N . ASN A 1 195 ? -3.913 6.342 13.532 1.00 98.06 195 ASN A N 1
ATOM 1504 C CA . ASN A 1 195 ? -2.505 6.512 13.167 1.00 98.06 195 ASN A CA 1
ATOM 1505 C C . ASN A 1 195 ? -1.970 5.281 12.424 1.00 98.06 195 ASN A C 1
ATOM 1507 O O . ASN A 1 195 ? -1.235 5.439 11.452 1.00 98.06 195 ASN A O 1
ATOM 1511 N N . VAL A 1 196 ? -2.382 4.071 12.824 1.00 98.31 196 VAL A N 1
ATOM 1512 C CA . VAL A 1 196 ? -2.042 2.832 12.103 1.00 98.31 196 VAL A CA 1
ATOM 1513 C C . VAL A 1 196 ? -2.606 2.851 10.681 1.00 98.31 196 VAL A C 1
ATOM 1515 O O . VAL A 1 196 ? -1.860 2.591 9.744 1.00 98.31 196 VAL A O 1
ATOM 1518 N N . ASP A 1 197 ? -3.875 3.224 10.478 1.00 98.25 197 ASP A N 1
ATOM 1519 C CA . ASP A 1 197 ? -4.449 3.358 9.122 1.00 98.25 197 ASP A CA 1
ATOM 1520 C C . ASP A 1 197 ? -3.692 4.391 8.278 1.00 98.25 197 ASP A C 1
ATOM 1522 O O . ASP A 1 197 ? -3.413 4.163 7.102 1.00 98.25 197 ASP A O 1
ATOM 1526 N N . SER A 1 198 ? -3.308 5.513 8.889 1.00 97.94 198 SER A N 1
ATOM 1527 C CA . SER A 1 198 ? -2.511 6.542 8.215 1.00 97.94 198 SER A CA 1
ATOM 1528 C C . SER A 1 198 ? -1.131 6.013 7.811 1.00 97.94 198 SER A C 1
ATOM 1530 O O . SER A 1 198 ? -0.685 6.268 6.693 1.00 97.94 198 SER A O 1
ATOM 1532 N N . ALA A 1 199 ? -0.479 5.229 8.675 1.00 97.88 199 ALA A N 1
ATOM 1533 C CA . ALA A 1 199 ? 0.792 4.576 8.374 1.00 97.88 199 ALA A CA 1
ATOM 1534 C C . ALA A 1 199 ? 0.653 3.522 7.264 1.00 97.88 199 ALA A C 1
ATOM 1536 O O . ALA A 1 199 ? 1.483 3.479 6.360 1.00 97.88 199 ALA A O 1
ATOM 1537 N N . ILE A 1 200 ? -0.418 2.720 7.279 1.00 98.06 200 ILE A N 1
ATOM 1538 C CA . ILE A 1 200 ? -0.720 1.752 6.214 1.00 98.06 200 ILE A CA 1
ATOM 1539 C C . ILE A 1 200 ? -0.871 2.475 4.878 1.00 98.06 200 ILE A C 1
ATOM 1541 O O . ILE A 1 200 ? -0.196 2.123 3.916 1.00 98.06 200 ILE A O 1
ATOM 1545 N N . LYS A 1 201 ? -1.689 3.530 4.825 1.00 97.88 201 LYS A N 1
ATOM 1546 C CA . LYS A 1 201 ? -1.889 4.326 3.606 1.00 97.88 201 LYS A CA 1
ATOM 1547 C C . LYS A 1 201 ? -0.595 4.964 3.115 1.00 97.88 201 LYS A C 1
ATOM 1549 O O . LYS A 1 201 ? -0.350 4.982 1.912 1.00 97.88 201 LYS A O 1
ATOM 1554 N N . ALA A 1 202 ? 0.236 5.473 4.024 1.00 97.25 202 ALA A N 1
ATOM 1555 C CA . ALA A 1 202 ? 1.540 6.025 3.674 1.00 97.25 202 ALA A CA 1
ATOM 1556 C C . ALA A 1 202 ? 2.471 4.951 3.089 1.00 97.25 202 ALA A C 1
ATOM 1558 O O . ALA A 1 202 ? 3.113 5.195 2.071 1.00 97.25 202 ALA A O 1
ATOM 1559 N N . ASN A 1 203 ? 2.494 3.750 3.672 1.00 95.62 203 ASN A N 1
ATOM 1560 C CA . ASN A 1 203 ? 3.281 2.625 3.167 1.00 95.62 203 ASN A CA 1
ATOM 1561 C C . ASN A 1 203 ? 2.776 2.138 1.802 1.00 95.62 203 ASN A C 1
ATOM 1563 O O . ASN A 1 203 ? 3.579 1.934 0.895 1.00 95.62 203 ASN A O 1
ATOM 1567 N N . GLU A 1 204 ? 1.461 1.991 1.632 1.00 95.56 204 GLU A N 1
ATOM 1568 C CA . GLU A 1 204 ? 0.821 1.629 0.360 1.00 95.56 204 GLU A CA 1
ATOM 1569 C C . GLU A 1 204 ? 1.143 2.673 -0.727 1.00 95.56 204 GLU A C 1
ATOM 1571 O O . GLU A 1 204 ? 1.527 2.315 -1.842 1.00 95.56 204 GLU A O 1
ATOM 1576 N N . ALA A 1 205 ? 1.059 3.966 -0.397 1.00 96.69 205 ALA A N 1
ATOM 1577 C CA . ALA A 1 205 ? 1.400 5.053 -1.311 1.00 96.69 205 ALA A CA 1
ATOM 1578 C C . ALA A 1 205 ? 2.891 5.058 -1.678 1.00 96.69 205 ALA A C 1
ATOM 1580 O O . ALA A 1 205 ? 3.222 5.155 -2.859 1.00 96.69 205 ALA A O 1
ATOM 1581 N N . ALA A 1 206 ? 3.783 4.889 -0.699 1.00 96.81 206 ALA A N 1
ATOM 1582 C CA . ALA A 1 206 ? 5.223 4.826 -0.928 1.00 96.81 206 ALA A CA 1
ATOM 1583 C C . ALA A 1 206 ? 5.612 3.621 -1.799 1.00 96.81 206 ALA A C 1
ATOM 1585 O O . ALA A 1 206 ? 6.436 3.753 -2.701 1.00 96.81 206 ALA A O 1
ATOM 1586 N N . GLN A 1 207 ? 4.991 2.457 -1.587 1.00 95.75 207 GLN A N 1
ATOM 1587 C CA . GLN A 1 207 ? 5.200 1.277 -2.432 1.00 95.75 207 GLN A CA 1
ATOM 1588 C C . GLN A 1 207 ? 4.674 1.494 -3.852 1.00 95.75 207 GLN A C 1
ATOM 1590 O O . GLN A 1 207 ? 5.349 1.135 -4.815 1.00 95.75 207 GLN A O 1
ATOM 1595 N N . ALA A 1 208 ? 3.500 2.111 -4.002 1.00 97.12 208 ALA A N 1
ATOM 1596 C CA . ALA A 1 208 ? 2.945 2.434 -5.311 1.00 97.12 208 ALA A CA 1
ATOM 1597 C C . ALA A 1 208 ? 3.817 3.448 -6.071 1.00 97.12 208 ALA A C 1
ATOM 1599 O O . ALA A 1 208 ? 4.026 3.306 -7.275 1.00 97.12 208 ALA A O 1
ATOM 1600 N N . GLU A 1 209 ? 4.353 4.458 -5.385 1.00 97.19 209 GLU A N 1
ATOM 1601 C CA . GLU A 1 209 ? 5.279 5.428 -5.970 1.00 97.19 209 GLU A CA 1
ATOM 1602 C C . GLU A 1 209 ? 6.613 4.774 -6.345 1.00 97.19 209 GLU A C 1
ATOM 1604 O O . GLU A 1 209 ? 7.075 4.934 -7.474 1.00 97.19 209 GLU A O 1
ATOM 1609 N N . ALA A 1 210 ? 7.185 3.955 -5.460 1.00 97.88 210 ALA A N 1
ATOM 1610 C CA . ALA A 1 210 ? 8.393 3.190 -5.751 1.00 97.88 210 ALA A CA 1
ATOM 1611 C C . ALA A 1 210 ? 8.203 2.251 -6.954 1.00 97.88 210 ALA A C 1
ATOM 1613 O O . ALA A 1 210 ? 9.085 2.165 -7.807 1.00 97.88 210 ALA A O 1
ATOM 1614 N N . ALA A 1 211 ? 7.041 1.600 -7.074 1.00 98.00 211 ALA A N 1
ATOM 1615 C CA . ALA A 1 211 ? 6.707 0.760 -8.221 1.00 98.00 211 ALA A CA 1
ATOM 1616 C C . ALA A 1 211 ? 6.629 1.571 -9.525 1.00 98.00 211 ALA A C 1
ATOM 1618 O O . ALA A 1 211 ? 7.190 1.150 -10.535 1.00 98.00 211 ALA A O 1
ATOM 1619 N N . LYS A 1 212 ? 6.011 2.760 -9.501 1.00 97.94 212 LYS A N 1
ATOM 1620 C CA . LYS A 1 212 ? 5.968 3.666 -10.662 1.00 97.94 212 LYS A CA 1
ATOM 1621 C C . LYS A 1 212 ? 7.356 4.148 -11.069 1.00 97.94 212 LYS A C 1
ATOM 1623 O O . LYS A 1 212 ? 7.671 4.151 -12.255 1.00 97.94 212 LYS A O 1
ATOM 1628 N N . ILE A 1 213 ? 8.194 4.530 -10.104 1.00 98.19 213 ILE A N 1
ATOM 1629 C CA . ILE A 1 213 ? 9.575 4.954 -10.365 1.00 98.19 213 ILE A CA 1
ATOM 1630 C C . ILE A 1 213 ? 10.376 3.792 -10.960 1.00 98.19 213 ILE A C 1
ATOM 1632 O O . ILE A 1 213 ? 11.065 3.980 -11.960 1.00 98.19 213 ILE A O 1
ATOM 1636 N N . ALA A 1 214 ? 10.253 2.586 -10.399 1.00 98.31 214 ALA A N 1
ATOM 1637 C CA . ALA A 1 214 ? 10.924 1.397 -10.915 1.00 98.31 214 ALA A CA 1
ATOM 1638 C C . ALA A 1 214 ? 10.465 1.052 -12.343 1.00 98.31 214 ALA A C 1
ATOM 1640 O O . ALA A 1 214 ? 11.291 0.736 -13.202 1.00 98.31 214 ALA A O 1
ATOM 1641 N N . GLU A 1 215 ? 9.166 1.157 -12.630 1.00 97.88 215 GLU A N 1
ATOM 1642 C CA . GLU A 1 215 ? 8.631 0.955 -13.976 1.00 97.88 215 GLU A CA 1
ATOM 1643 C C . GLU A 1 215 ? 9.142 2.020 -14.954 1.00 97.88 215 GLU A C 1
ATOM 1645 O O . GLU A 1 215 ? 9.616 1.680 -16.039 1.00 97.88 215 GLU A O 1
ATOM 1650 N N . GLN A 1 216 ? 9.129 3.295 -14.562 1.00 98.12 216 GLN A N 1
ATOM 1651 C CA . GLN A 1 216 ? 9.641 4.389 -15.383 1.00 98.12 216 GLN A CA 1
ATOM 1652 C C . GLN A 1 216 ? 11.137 4.221 -15.674 1.00 98.12 216 GLN A C 1
ATOM 1654 O O . GLN A 1 216 ? 11.558 4.379 -16.818 1.00 98.12 216 GLN A O 1
ATOM 1659 N N . GLN A 1 217 ? 11.942 3.849 -14.677 1.00 98.06 217 GLN A N 1
ATOM 1660 C CA . GLN A 1 217 ? 13.363 3.551 -14.867 1.00 98.06 217 GLN A CA 1
ATOM 1661 C C . GLN A 1 217 ? 13.567 2.369 -15.817 1.00 98.06 217 GLN A C 1
ATOM 1663 O O . GLN A 1 217 ? 14.437 2.420 -16.686 1.00 98.06 217 GLN A O 1
ATOM 1668 N N . ARG A 1 218 ? 12.736 1.324 -15.717 1.00 98.38 218 ARG A N 1
ATOM 1669 C CA . ARG A 1 218 ? 12.775 0.183 -16.639 1.00 98.38 218 ARG A CA 1
ATOM 1670 C C . ARG A 1 218 ? 12.450 0.602 -18.071 1.00 98.38 218 ARG A C 1
ATOM 1672 O O . ARG A 1 218 ? 13.150 0.196 -18.994 1.00 98.38 218 ARG A O 1
ATOM 1679 N N . GLN A 1 219 ? 11.422 1.425 -18.262 1.00 98.06 219 GLN A N 1
ATOM 1680 C CA . GLN A 1 219 ? 11.056 1.956 -19.577 1.00 98.06 219 GLN A CA 1
ATOM 1681 C C . GLN A 1 219 ? 12.161 2.854 -20.146 1.00 98.06 219 GLN A C 1
ATOM 1683 O O . GLN A 1 219 ? 12.513 2.721 -21.315 1.00 98.06 219 GLN A O 1
ATOM 1688 N N . GLN A 1 220 ? 12.762 3.714 -19.320 1.00 98.00 220 GLN A N 1
ATOM 1689 C CA . GLN A 1 220 ? 13.894 4.551 -19.720 1.00 98.00 220 GLN A CA 1
ATOM 1690 C C . GLN A 1 220 ? 15.117 3.714 -20.109 1.00 98.00 220 GLN A C 1
ATOM 1692 O O . GLN A 1 220 ? 15.739 4.006 -21.126 1.00 98.00 220 GLN A O 1
ATOM 1697 N N . ALA A 1 221 ? 15.433 2.650 -19.367 1.00 98.31 221 ALA A N 1
ATOM 1698 C CA . ALA A 1 221 ? 16.529 1.743 -19.705 1.00 98.31 221 ALA A CA 1
ATOM 1699 C C . ALA A 1 221 ? 16.285 1.016 -21.039 1.00 98.31 221 ALA A C 1
ATOM 1701 O O . ALA A 1 221 ? 17.186 0.936 -21.871 1.00 98.31 221 ALA A O 1
ATOM 1702 N N . ILE A 1 222 ? 15.055 0.545 -21.283 1.00 98.56 222 ILE A N 1
ATOM 1703 C CA . ILE A 1 222 ? 14.675 -0.069 -22.565 1.00 98.56 222 ILE A CA 1
ATOM 1704 C C . ILE A 1 222 ? 14.795 0.949 -23.708 1.00 98.56 222 ILE A C 1
ATOM 1706 O O . ILE A 1 222 ? 15.374 0.631 -24.745 1.00 98.56 222 ILE A O 1
ATOM 1710 N N . ALA A 1 223 ? 14.301 2.175 -23.520 1.00 98.12 223 ALA A N 1
ATOM 1711 C CA . ALA A 1 223 ? 14.386 3.229 -24.528 1.00 98.12 223 ALA A CA 1
ATOM 1712 C C . ALA A 1 223 ? 15.840 3.633 -24.828 1.00 98.12 223 ALA A C 1
ATOM 1714 O O . ALA A 1 223 ? 16.196 3.831 -25.989 1.00 98.12 223 ALA A O 1
ATOM 1715 N N . GLN A 1 224 ? 16.699 3.714 -23.806 1.00 97.88 224 GLN A N 1
ATOM 1716 C CA . GLN A 1 224 ? 18.128 3.986 -23.977 1.00 97.88 224 GLN A CA 1
ATOM 1717 C C . GLN A 1 224 ? 18.834 2.871 -24.749 1.00 97.88 224 GLN A C 1
ATOM 1719 O O . GLN A 1 224 ? 19.619 3.160 -25.650 1.00 97.88 224 GLN A O 1
ATOM 1724 N N . GLU A 1 225 ? 18.538 1.607 -24.445 1.00 98.19 225 GLU A N 1
ATOM 1725 C CA . GLU A 1 225 ? 19.127 0.476 -25.163 1.00 98.19 225 GLU A CA 1
ATOM 1726 C C . GLU A 1 225 ? 18.651 0.428 -26.622 1.00 98.19 225 GLU A C 1
ATOM 1728 O O . GLU A 1 225 ? 19.461 0.256 -27.531 1.00 98.19 225 GLU A O 1
ATOM 1733 N N . GLN A 1 226 ? 17.365 0.681 -26.880 1.00 98.06 226 GLN A N 1
ATOM 1734 C CA . GLN A 1 226 ? 16.843 0.800 -28.244 1.00 98.06 226 GLN A CA 1
ATOM 1735 C C . GLN A 1 226 ? 17.497 1.955 -29.012 1.00 98.06 226 GLN A C 1
ATOM 1737 O O . GLN A 1 226 ? 17.892 1.777 -30.163 1.00 98.06 226 GLN A O 1
ATOM 1742 N N . ALA A 1 227 ? 17.672 3.119 -28.379 1.00 98.19 227 ALA A N 1
ATOM 1743 C CA . ALA A 1 227 ? 18.365 4.252 -28.987 1.00 98.19 227 ALA A CA 1
ATOM 1744 C C . ALA A 1 227 ? 19.836 3.926 -29.292 1.00 98.19 227 ALA A C 1
ATOM 1746 O O . ALA A 1 227 ? 20.340 4.279 -30.359 1.00 98.19 227 ALA A O 1
ATOM 1747 N N . ARG A 1 228 ? 20.517 3.201 -28.396 1.00 98.25 228 ARG A N 1
ATOM 1748 C CA . ARG A 1 228 ? 21.894 2.740 -28.606 1.00 98.25 228 ARG A CA 1
ATOM 1749 C C . ARG A 1 228 ? 21.990 1.762 -29.777 1.00 98.25 228 ARG A C 1
ATOM 1751 O O . ARG A 1 228 ? 22.872 1.914 -30.617 1.00 98.25 228 ARG A O 1
ATOM 1758 N N . GLN A 1 229 ? 21.080 0.796 -29.869 1.00 98.12 229 GLN A N 1
ATOM 1759 C CA . GLN A 1 229 ? 21.039 -0.152 -30.985 1.00 98.12 229 GLN A CA 1
ATOM 1760 C C . GLN A 1 229 ? 20.732 0.544 -32.313 1.00 98.12 229 GLN A C 1
ATOM 1762 O O . GLN A 1 229 ? 21.398 0.266 -33.309 1.00 98.12 229 GLN A O 1
ATOM 1767 N N . ALA A 1 230 ? 19.797 1.496 -32.327 1.00 98.06 230 ALA A N 1
ATOM 1768 C CA . ALA A 1 230 ? 19.503 2.302 -33.508 1.00 98.06 230 ALA A CA 1
ATOM 1769 C C . ALA A 1 230 ? 20.717 3.140 -33.949 1.00 98.06 230 ALA A C 1
ATOM 1771 O O . ALA A 1 230 ? 21.004 3.214 -35.142 1.00 98.06 230 ALA A O 1
ATOM 1772 N N . ALA A 1 231 ? 21.472 3.716 -33.005 1.00 98.12 231 ALA A N 1
ATOM 1773 C CA . ALA A 1 231 ? 22.704 4.442 -33.310 1.00 98.12 231 ALA A CA 1
ATOM 1774 C C . ALA A 1 231 ? 23.776 3.527 -33.926 1.00 98.12 231 ALA A C 1
ATOM 1776 O O . ALA A 1 231 ? 24.367 3.886 -34.943 1.00 98.12 231 ALA A O 1
ATOM 1777 N N . ILE A 1 232 ? 23.970 2.322 -33.373 1.00 98.38 232 ILE A N 1
ATOM 1778 C CA . ILE A 1 232 ? 24.898 1.321 -33.926 1.00 98.38 232 ILE A CA 1
ATOM 1779 C C . ILE A 1 232 ? 24.479 0.916 -35.347 1.00 98.38 232 ILE A C 1
ATOM 1781 O O . ILE A 1 232 ? 25.316 0.873 -36.246 1.00 98.38 232 ILE A O 1
ATOM 1785 N N . GLN A 1 233 ? 23.189 0.654 -35.581 1.00 97.50 233 GLN A N 1
ATOM 1786 C CA . GLN A 1 233 ? 22.682 0.304 -36.913 1.00 97.50 233 GLN A CA 1
ATOM 1787 C C . GLN A 1 233 ? 22.849 1.454 -37.915 1.00 97.50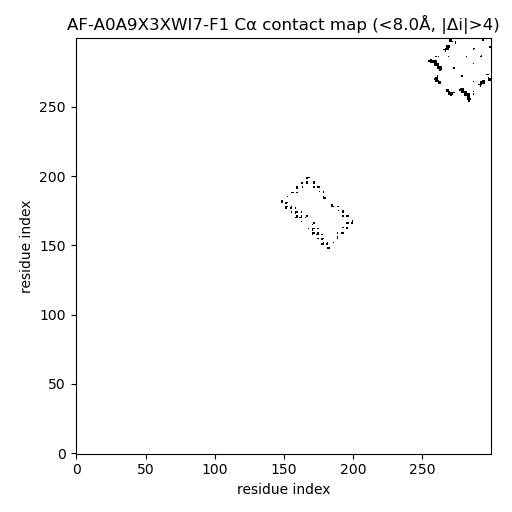 233 GLN A C 1
ATOM 1789 O O . GLN A 1 233 ? 23.269 1.223 -39.049 1.00 97.50 233 GLN A O 1
ATOM 1794 N N . ALA A 1 234 ? 22.573 2.694 -37.506 1.00 97.88 234 ALA A N 1
ATOM 1795 C CA . ALA A 1 234 ? 22.755 3.870 -38.352 1.00 97.88 234 ALA A CA 1
ATOM 1796 C C . ALA A 1 234 ? 24.233 4.098 -38.712 1.00 97.88 234 ALA A C 1
ATOM 1798 O O . ALA A 1 234 ? 24.549 4.471 -39.844 1.00 97.88 234 ALA A O 1
ATOM 1799 N N . GLU A 1 235 ? 25.153 3.850 -37.777 1.00 97.56 235 GLU A N 1
ATOM 1800 C CA . GLU A 1 235 ? 26.590 3.933 -38.038 1.00 97.56 235 GLU A CA 1
ATOM 1801 C C . GLU A 1 235 ? 27.057 2.844 -39.013 1.00 97.56 235 GLU A C 1
ATOM 1803 O O . GLU A 1 235 ? 27.764 3.153 -39.973 1.00 97.56 235 GLU A O 1
ATOM 1808 N N . GLN A 1 236 ? 26.592 1.601 -38.849 1.00 97.19 236 GLN A N 1
ATOM 1809 C CA . GLN A 1 236 ? 26.870 0.511 -39.792 1.00 97.19 236 GLN A CA 1
ATOM 1810 C C . GLN A 1 236 ? 26.357 0.822 -41.203 1.00 97.19 236 GLN A C 1
ATOM 1812 O O . GLN A 1 236 ? 27.078 0.617 -42.180 1.00 97.19 236 GLN A O 1
ATOM 1817 N N . GLN A 1 237 ? 25.140 1.361 -41.327 1.00 96.81 237 GLN A N 1
ATOM 1818 C CA . GLN A 1 237 ? 24.587 1.773 -42.620 1.00 96.81 237 GLN A CA 1
ATOM 1819 C C . GLN A 1 237 ? 25.414 2.889 -43.268 1.00 96.81 237 GLN A C 1
ATOM 1821 O O . GLN A 1 237 ? 25.695 2.823 -44.463 1.00 96.81 237 GLN A O 1
ATOM 1826 N N . ARG A 1 238 ? 25.854 3.885 -42.489 1.00 97.44 238 ARG A N 1
ATOM 1827 C CA . ARG A 1 238 ? 26.713 4.966 -42.991 1.00 97.44 238 ARG A CA 1
ATOM 1828 C C . ARG A 1 238 ? 28.063 4.437 -43.475 1.00 97.44 238 ARG A C 1
ATOM 1830 O O . ARG A 1 238 ? 28.517 4.831 -44.544 1.00 97.44 238 ARG A O 1
ATOM 1837 N N . GLN A 1 239 ? 28.697 3.542 -42.718 1.00 96.38 239 GLN A N 1
ATOM 1838 C CA . GLN A 1 239 ? 29.960 2.924 -43.132 1.00 96.38 239 GLN A CA 1
ATOM 1839 C C . GLN A 1 239 ? 29.789 2.099 -44.415 1.00 96.38 239 GLN A C 1
ATOM 1841 O O . GLN A 1 239 ? 30.629 2.185 -45.306 1.00 96.38 239 GLN A O 1
ATOM 1846 N N . ALA A 1 240 ? 28.683 1.362 -44.552 1.00 96.62 240 ALA A N 1
ATOM 1847 C CA . ALA A 1 240 ? 28.379 0.618 -45.773 1.00 96.62 240 ALA A CA 1
ATOM 1848 C C . ALA A 1 240 ? 28.178 1.540 -46.991 1.00 96.62 240 ALA A C 1
ATOM 1850 O O . ALA A 1 240 ? 28.681 1.231 -48.069 1.00 96.62 240 ALA A O 1
ATOM 1851 N N . GLN A 1 241 ? 27.497 2.680 -46.823 1.00 95.81 241 GLN A N 1
ATOM 1852 C CA . GLN A 1 241 ? 27.346 3.685 -47.885 1.00 95.81 241 GLN A CA 1
ATOM 1853 C C . GLN A 1 241 ? 28.697 4.280 -48.299 1.00 95.81 241 GLN A C 1
ATOM 1855 O O . GLN A 1 241 ? 29.003 4.319 -49.486 1.00 95.81 241 GLN A O 1
ATOM 1860 N N . LEU A 1 242 ? 29.540 4.661 -47.332 1.00 96.50 242 LEU A N 1
ATOM 1861 C CA . LEU A 1 242 ? 30.886 5.175 -47.610 1.00 96.50 242 LEU A CA 1
ATOM 1862 C C . LEU A 1 242 ? 31.761 4.141 -48.335 1.00 96.50 242 LEU A C 1
ATOM 1864 O O . LEU A 1 242 ? 32.485 4.496 -49.259 1.00 96.50 242 LEU A O 1
ATOM 1868 N N . ALA A 1 243 ? 31.677 2.863 -47.958 1.00 95.50 243 ALA A N 1
ATOM 1869 C CA . ALA A 1 243 ? 32.407 1.794 -48.637 1.00 95.50 243 ALA A CA 1
ATOM 1870 C C . ALA A 1 243 ? 31.924 1.581 -50.084 1.00 95.50 243 ALA A C 1
ATOM 1872 O O . ALA A 1 243 ? 32.743 1.341 -50.970 1.00 95.50 243 ALA A O 1
ATOM 1873 N N . GLN A 1 244 ? 30.615 1.690 -50.342 1.00 94.19 244 GLN A N 1
ATOM 1874 C CA . GLN A 1 244 ? 30.070 1.640 -51.704 1.00 94.19 244 GLN A CA 1
ATOM 1875 C C . GLN A 1 244 ? 30.532 2.829 -52.551 1.00 94.19 244 GLN A C 1
ATOM 1877 O O . GLN A 1 244 ? 30.904 2.633 -53.705 1.00 94.19 244 GLN A O 1
ATOM 1882 N N . GLU A 1 245 ? 30.548 4.035 -51.982 1.00 93.44 245 GLU A N 1
ATOM 1883 C CA . GLU A 1 245 ? 31.012 5.246 -52.668 1.00 93.44 245 GLU A CA 1
ATOM 1884 C C . GLU A 1 245 ? 32.505 5.147 -53.019 1.00 93.44 245 GLU A C 1
ATOM 1886 O O . GLU A 1 245 ? 32.884 5.325 -54.173 1.00 93.44 245 GLU A O 1
ATOM 1891 N N . GLN A 1 246 ? 33.344 4.703 -52.074 1.00 92.75 246 GLN A N 1
ATOM 1892 C CA . GLN A 1 246 ? 34.767 4.446 -52.329 1.00 92.75 246 GLN A CA 1
ATOM 1893 C C . GLN A 1 246 ? 34.997 3.366 -53.396 1.00 92.75 246 GLN A C 1
ATOM 1895 O O . GLN A 1 246 ? 35.900 3.498 -54.223 1.00 92.75 246 GLN A O 1
ATOM 1900 N N . ALA A 1 247 ? 34.198 2.295 -53.396 1.00 92.00 247 ALA A N 1
ATOM 1901 C CA . ALA A 1 247 ? 34.287 1.254 -54.417 1.00 92.00 247 ALA A CA 1
ATOM 1902 C C . ALA A 1 247 ? 33.882 1.777 -55.808 1.00 92.00 247 ALA A C 1
ATOM 1904 O O . ALA A 1 247 ? 34.510 1.412 -56.803 1.00 92.00 247 ALA A O 1
ATOM 1905 N N . ALA A 1 248 ? 32.872 2.651 -55.885 1.00 90.62 248 ALA A N 1
ATOM 1906 C CA . ALA A 1 248 ? 32.463 3.298 -57.129 1.00 90.62 248 ALA A CA 1
ATOM 1907 C C . ALA A 1 248 ? 33.556 4.237 -57.668 1.00 90.62 248 ALA A C 1
ATOM 1909 O O . ALA A 1 248 ? 33.899 4.146 -58.849 1.00 90.62 248 ALA A O 1
ATOM 1910 N N . ASP A 1 249 ? 34.169 5.054 -56.806 1.00 88.50 249 ASP A N 1
ATOM 1911 C CA . ASP A 1 249 ? 35.290 5.926 -57.179 1.00 88.50 249 ASP A CA 1
ATOM 1912 C C . ASP A 1 249 ? 36.490 5.119 -57.700 1.00 88.50 249 ASP A C 1
ATOM 1914 O O . ASP A 1 249 ? 37.087 5.464 -58.724 1.00 88.50 249 ASP A O 1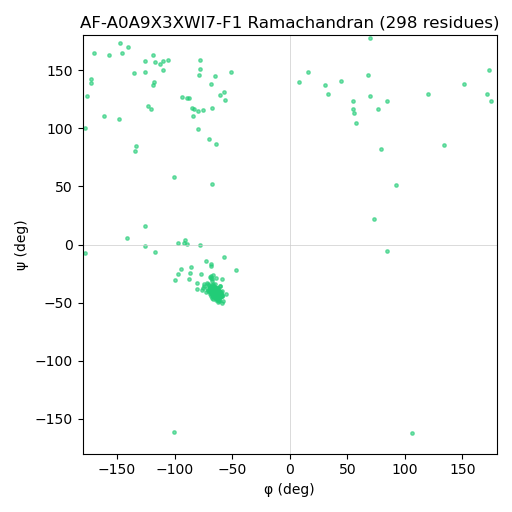
ATOM 1918 N N . GLN A 1 250 ? 36.833 4.003 -57.042 1.00 85.44 250 GLN A N 1
ATOM 1919 C CA . GLN A 1 250 ? 37.901 3.113 -57.510 1.00 85.44 250 GLN A CA 1
ATOM 1920 C C . GLN A 1 250 ? 37.575 2.477 -58.868 1.00 85.44 250 GLN A C 1
ATOM 1922 O O . GLN A 1 250 ? 38.448 2.418 -59.736 1.00 85.44 250 GLN A O 1
ATOM 1927 N N . ALA A 1 251 ? 36.330 2.044 -59.088 1.00 83.31 251 ALA A N 1
ATOM 1928 C CA . ALA A 1 251 ? 35.901 1.493 -60.372 1.00 83.31 251 ALA A CA 1
ATOM 1929 C C . ALA A 1 251 ? 35.963 2.539 -61.502 1.00 83.31 251 ALA A C 1
ATOM 1931 O O . ALA A 1 251 ? 36.420 2.228 -62.6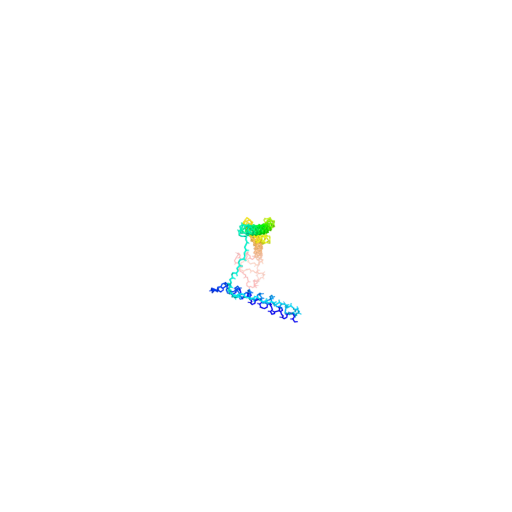04 1.00 83.31 251 ALA A O 1
ATOM 1932 N N . GLN A 1 252 ? 35.581 3.794 -61.233 1.00 81.12 252 GLN A N 1
ATOM 1933 C CA . GLN A 1 252 ? 35.724 4.888 -62.201 1.00 81.12 252 GLN A CA 1
ATOM 1934 C C . GLN A 1 252 ? 37.194 5.199 -62.508 1.00 81.12 252 GLN A C 1
ATOM 1936 O O . GLN A 1 252 ? 37.552 5.389 -63.671 1.00 81.12 252 GLN A O 1
ATOM 1941 N N . GLN A 1 253 ? 38.072 5.203 -61.500 1.00 79.81 253 GLN A N 1
ATOM 1942 C CA . GLN A 1 253 ? 39.508 5.395 -61.722 1.00 79.81 253 GLN A CA 1
ATOM 1943 C C . GLN A 1 253 ? 40.120 4.274 -62.571 1.00 79.81 253 GLN A C 1
ATOM 1945 O O . GLN A 1 253 ? 40.944 4.562 -63.438 1.00 79.81 253 GLN A O 1
ATOM 1950 N N . GLN A 1 254 ? 39.703 3.019 -62.373 1.00 76.19 254 GLN A N 1
ATOM 1951 C CA . GLN A 1 254 ? 40.139 1.899 -63.212 1.00 76.19 254 GLN A CA 1
ATOM 1952 C C . GLN A 1 254 ? 39.634 2.024 -64.654 1.00 76.19 254 GLN A C 1
ATOM 1954 O O . GLN A 1 254 ? 40.406 1.792 -65.582 1.00 76.19 254 GLN A O 1
ATOM 1959 N N . ASN A 1 255 ? 38.383 2.447 -64.865 1.00 76.12 255 ASN A N 1
ATOM 1960 C CA . ASN A 1 255 ? 37.855 2.671 -66.213 1.00 76.12 255 ASN A CA 1
ATOM 1961 C C . ASN A 1 255 ? 38.593 3.811 -66.943 1.00 76.12 255 ASN A C 1
ATOM 1963 O O . ASN A 1 255 ? 38.936 3.682 -68.114 1.00 76.12 255 ASN A O 1
ATOM 1967 N N . ASN A 1 256 ? 38.968 4.881 -66.238 1.00 74.38 256 ASN A N 1
ATOM 1968 C CA . ASN A 1 256 ? 39.754 5.979 -66.816 1.00 74.38 256 ASN A CA 1
ATOM 1969 C C . ASN A 1 256 ? 41.207 5.591 -67.169 1.00 74.38 256 ASN A C 1
ATOM 1971 O O . ASN A 1 256 ? 41.864 6.304 -67.936 1.00 74.38 256 ASN A O 1
ATOM 1975 N N . GLN A 1 257 ? 41.711 4.476 -66.628 1.00 75.19 257 GLN A N 1
ATOM 1976 C CA . GLN A 1 257 ? 43.022 3.893 -66.943 1.00 75.19 257 GLN A CA 1
ATOM 1977 C C . GLN A 1 257 ? 42.965 2.853 -68.075 1.00 75.19 257 GLN A C 1
ATOM 1979 O O . GLN A 1 257 ? 44.000 2.290 -68.438 1.00 75.19 257 GLN A O 1
ATOM 1984 N N . GLU A 1 258 ? 41.788 2.603 -68.658 1.00 81.81 258 GLU A N 1
ATOM 1985 C CA . GLU A 1 258 ? 41.640 1.714 -69.807 1.00 81.81 258 GLU A CA 1
ATOM 1986 C C . GLU A 1 258 ? 42.521 2.194 -70.971 1.00 81.81 258 GLU A C 1
ATOM 1988 O O . GLU A 1 258 ? 42.562 3.382 -71.309 1.00 81.81 258 GLU A O 1
ATOM 1993 N N . THR A 1 259 ? 43.291 1.272 -71.551 1.00 86.38 259 THR A N 1
ATOM 1994 C CA . THR A 1 259 ? 44.233 1.589 -72.628 1.00 86.38 259 THR A CA 1
ATOM 1995 C C . THR A 1 259 ? 43.503 1.565 -73.963 1.00 86.38 259 THR A C 1
ATOM 1997 O O . THR A 1 259 ? 43.034 0.518 -74.397 1.00 86.38 259 THR A O 1
ATOM 2000 N N . VAL A 1 260 ? 43.453 2.710 -74.638 1.00 87.75 260 VAL A N 1
ATOM 2001 C CA . VAL A 1 260 ? 42.876 2.871 -75.975 1.00 87.75 260 VAL A CA 1
ATOM 2002 C C . VAL A 1 260 ? 43.958 3.206 -76.995 1.00 87.75 260 VAL A C 1
ATOM 2004 O O . VAL A 1 260 ? 45.012 3.758 -76.677 1.00 87.75 260 VAL A O 1
ATOM 2007 N N . LEU A 1 261 ? 43.703 2.884 -78.257 1.00 90.19 261 LEU A N 1
ATOM 2008 C CA . LE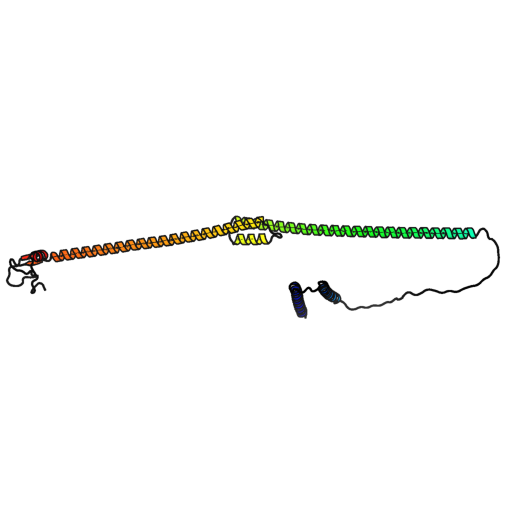U A 1 261 ? 44.597 3.201 -79.362 1.00 90.19 261 LEU A CA 1
ATOM 2009 C C . LEU A 1 261 ? 44.195 4.528 -80.008 1.00 90.19 261 LEU A C 1
ATOM 2011 O O . LEU A 1 261 ? 43.053 4.709 -80.436 1.00 90.19 261 LEU A O 1
ATOM 2015 N N . ILE A 1 262 ? 45.154 5.444 -80.127 1.00 90.06 262 ILE A N 1
ATOM 2016 C CA . ILE A 1 262 ? 44.979 6.745 -80.782 1.00 90.06 262 ILE A CA 1
ATOM 2017 C C . ILE A 1 262 ? 45.891 6.865 -82.001 1.00 90.06 262 ILE A C 1
ATOM 2019 O O . ILE A 1 262 ? 46.916 6.191 -82.102 1.00 90.06 262 ILE A O 1
ATOM 2023 N N . THR A 1 263 ? 45.520 7.735 -82.937 1.00 86.69 263 THR A N 1
ATOM 2024 C CA . THR A 1 263 ? 46.327 8.041 -84.127 1.00 86.69 263 THR A CA 1
ATOM 2025 C C . THR A 1 263 ? 46.888 9.467 -84.027 1.00 86.69 263 THR A C 1
ATOM 2027 O O . THR A 1 263 ? 46.233 10.321 -83.427 1.00 86.69 263 THR A O 1
ATOM 2030 N N . PRO A 1 264 ? 48.068 9.776 -84.606 1.00 84.38 264 PRO A N 1
ATOM 2031 C CA . PRO A 1 264 ? 48.731 11.075 -84.416 1.00 84.38 264 PRO A CA 1
ATOM 2032 C C . PRO A 1 264 ? 47.921 12.311 -84.843 1.00 84.38 264 PRO A C 1
ATOM 2034 O O . PRO A 1 264 ? 48.104 13.384 -84.278 1.00 84.38 264 PRO A O 1
ATOM 2037 N N . THR A 1 265 ? 47.038 12.177 -85.836 1.00 80.75 265 THR A N 1
ATOM 2038 C CA . THR A 1 265 ? 46.233 13.282 -86.396 1.00 80.75 265 THR A CA 1
ATOM 2039 C C . THR A 1 265 ? 44.728 13.006 -86.400 1.00 80.75 265 THR A C 1
ATOM 2041 O O . THR A 1 265 ? 43.944 13.841 -86.855 1.00 80.75 265 THR A O 1
ATOM 2044 N N . GLY A 1 266 ? 44.297 11.830 -85.939 1.00 79.25 266 GLY A N 1
ATOM 2045 C CA . GLY A 1 266 ? 42.893 11.440 -85.981 1.00 79.25 266 GLY A CA 1
ATOM 2046 C C . GLY A 1 266 ? 42.065 12.098 -84.884 1.00 79.25 266 GLY A C 1
ATOM 2047 O O . GLY A 1 266 ? 42.577 12.528 -83.859 1.00 79.25 266 GLY A O 1
ATOM 2048 N N . LYS A 1 267 ? 40.748 12.145 -85.106 1.00 87.88 267 LYS A N 1
ATOM 2049 C CA . LYS A 1 267 ? 39.758 12.680 -84.153 1.00 87.88 267 LYS A CA 1
ATOM 2050 C C . LYS A 1 267 ? 39.083 11.594 -83.307 1.00 87.88 267 LYS A C 1
ATOM 2052 O O . LYS A 1 267 ? 38.171 11.897 -82.537 1.00 87.88 267 LYS A O 1
ATOM 2057 N N . LYS A 1 268 ? 39.480 10.330 -83.500 1.00 90.75 268 LYS A N 1
ATOM 2058 C CA . LYS A 1 268 ? 38.852 9.170 -82.866 1.00 90.75 268 LYS A CA 1
ATOM 2059 C C . LYS A 1 268 ? 39.865 8.300 -82.120 1.00 90.75 268 LYS A C 1
ATOM 2061 O O . LYS A 1 268 ? 41.016 8.205 -82.548 1.00 90.75 268 LYS A O 1
ATOM 2066 N N . TYR A 1 269 ? 39.421 7.669 -81.037 1.00 91.44 269 TYR A N 1
ATOM 2067 C CA . TYR A 1 269 ? 40.140 6.591 -80.352 1.00 91.44 269 TYR A CA 1
ATOM 2068 C C . TYR A 1 269 ? 39.487 5.229 -80.649 1.00 91.44 269 TYR A C 1
ATOM 2070 O O . TYR A 1 269 ? 38.332 5.153 -81.081 1.00 91.44 269 TYR A O 1
ATOM 2078 N N . HIS A 1 270 ? 40.247 4.151 -80.466 1.00 90.00 270 HIS A N 1
ATOM 2079 C CA . HIS A 1 270 ? 39.906 2.801 -80.917 1.00 90.00 270 HIS A CA 1
ATOM 2080 C C . HIS A 1 270 ? 40.196 1.755 -79.823 1.00 90.00 270 HIS A C 1
ATOM 2082 O O . HIS A 1 270 ? 41.159 1.922 -79.079 1.00 90.00 270 HIS A O 1
ATOM 2088 N N . ASN A 1 271 ? 39.413 0.668 -79.742 1.00 88.94 271 ASN A N 1
ATOM 2089 C CA . ASN A 1 271 ? 39.685 -0.452 -78.817 1.00 88.94 271 ASN A CA 1
ATOM 2090 C C . ASN A 1 271 ? 40.755 -1.408 -79.388 1.00 88.94 271 ASN A C 1
ATOM 2092 O O . ASN A 1 271 ? 41.600 -1.944 -78.685 1.00 88.94 271 ASN A O 1
ATOM 2096 N N . HIS A 1 272 ? 40.778 -1.567 -80.712 1.00 87.81 272 HIS A N 1
ATOM 2097 C CA . HIS A 1 272 ? 41.779 -2.349 -81.434 1.00 87.81 272 HIS A CA 1
ATOM 2098 C C . HIS A 1 272 ? 42.170 -1.647 -82.741 1.00 87.81 272 HIS A C 1
ATOM 2100 O O . HIS A 1 272 ? 41.531 -0.681 -83.165 1.00 87.81 272 HIS A O 1
ATOM 2106 N N . VAL A 1 273 ? 43.217 -2.137 -83.408 1.00 86.50 273 VAL A N 1
ATOM 2107 C CA . VAL A 1 273 ? 43.657 -1.622 -84.716 1.00 86.50 273 VAL A CA 1
ATOM 2108 C C . VAL A 1 273 ? 42.490 -1.695 -85.711 1.00 86.50 273 VAL A C 1
ATOM 2110 O O . VAL A 1 273 ? 41.898 -2.757 -85.902 1.00 86.50 273 VAL A O 1
ATOM 2113 N N . CYS A 1 274 ? 42.130 -0.561 -86.319 1.00 85.56 274 CYS A N 1
ATOM 2114 C CA . CYS A 1 274 ? 40.903 -0.404 -87.106 1.00 85.56 274 CYS A CA 1
ATOM 2115 C C . CYS A 1 274 ? 41.177 0.328 -88.433 1.00 85.56 274 CYS A C 1
ATOM 2117 O O . CYS A 1 274 ? 40.914 1.525 -88.568 1.00 85.56 274 CYS A O 1
ATOM 2119 N N . GLY A 1 275 ? 41.673 -0.410 -89.429 1.00 84.31 275 GLY A N 1
ATOM 2120 C CA . GLY A 1 275 ? 42.066 0.108 -90.746 1.00 84.31 275 GLY A CA 1
ATOM 2121 C C . GLY A 1 275 ? 43.587 0.170 -90.927 1.00 84.31 275 GLY A C 1
ATOM 2122 O O . GLY A 1 275 ? 44.329 -0.471 -90.190 1.00 84.31 275 GLY A O 1
ATOM 2123 N N . ASN A 1 276 ? 44.052 0.951 -91.908 1.00 78.75 276 ASN A N 1
ATOM 2124 C CA . ASN A 1 276 ? 45.466 1.025 -92.308 1.00 78.75 276 ASN A CA 1
ATOM 2125 C C . ASN A 1 276 ? 46.166 2.274 -91.732 1.00 78.75 276 ASN A C 1
ATOM 2127 O O . ASN A 1 276 ? 46.635 3.126 -92.485 1.00 78.75 276 ASN A O 1
ATOM 2131 N N . GLY A 1 277 ? 46.178 2.420 -90.402 1.00 79.75 277 GLY A N 1
ATOM 2132 C CA . GLY A 1 277 ? 46.780 3.560 -89.692 1.00 79.75 277 GLY A CA 1
ATOM 2133 C C . GLY A 1 277 ? 47.919 3.165 -88.748 1.00 79.75 277 GLY A C 1
ATOM 2134 O O . GLY A 1 277 ? 48.047 2.000 -88.379 1.00 79.75 277 GLY A O 1
ATOM 2135 N N . ASN A 1 278 ? 48.735 4.142 -88.336 1.00 85.19 278 ASN A N 1
ATOM 2136 C CA . ASN A 1 278 ? 49.692 3.965 -87.241 1.00 85.19 278 ASN A CA 1
ATOM 2137 C C . ASN A 1 278 ? 49.018 4.326 -85.909 1.00 85.19 278 ASN A C 1
ATOM 2139 O O . ASN A 1 278 ? 48.478 5.429 -85.781 1.00 85.19 278 ASN A O 1
ATOM 2143 N N . TYR A 1 279 ? 49.058 3.412 -84.941 1.00 89.12 279 TYR A N 1
ATOM 2144 C CA . TYR A 1 279 ? 48.365 3.538 -83.660 1.00 89.12 279 TYR A CA 1
ATOM 2145 C C . TYR A 1 279 ? 49.363 3.535 -82.505 1.00 89.12 279 TYR A C 1
ATOM 2147 O O . TYR A 1 279 ? 50.277 2.714 -82.475 1.00 89.12 279 TYR A O 1
ATOM 2155 N N . SER A 1 280 ? 49.153 4.417 -81.533 1.00 88.69 280 SER A N 1
ATOM 2156 C CA . SER A 1 280 ? 49.892 4.435 -80.269 1.00 88.69 280 SER A CA 1
ATOM 2157 C C . SER A 1 280 ? 48.941 4.195 -79.092 1.00 88.69 280 SER A C 1
ATOM 2159 O O . SER A 1 280 ? 47.836 4.746 -79.107 1.00 88.69 280 SER A O 1
ATOM 2161 N N . PRO A 1 281 ? 49.345 3.417 -78.075 1.00 90.00 281 PRO A N 1
ATOM 2162 C CA . PRO A 1 281 ? 48.565 3.254 -76.853 1.00 90.00 281 PRO A CA 1
ATOM 2163 C C . PRO A 1 281 ? 48.533 4.562 -76.051 1.00 90.00 281 PRO A C 1
ATOM 2165 O O . PRO A 1 281 ? 49.551 5.241 -75.924 1.00 90.00 281 PRO A O 1
ATOM 2168 N N . ALA A 1 282 ? 47.366 4.902 -75.515 1.00 89.62 282 ALA A N 1
ATOM 2169 C CA . ALA A 1 282 ? 47.132 6.012 -74.594 1.00 89.62 282 ALA A CA 1
ATOM 2170 C C . ALA A 1 282 ? 46.028 5.622 -73.597 1.00 89.62 282 ALA A C 1
ATOM 2172 O O . ALA A 1 282 ? 45.304 4.653 -73.822 1.00 89.62 282 ALA A O 1
ATOM 2173 N N . THR A 1 283 ? 45.871 6.357 -72.496 1.00 89.31 283 THR A N 1
ATOM 2174 C CA . THR A 1 283 ? 44.736 6.124 -71.586 1.00 89.31 283 THR A CA 1
ATOM 2175 C C . THR A 1 283 ? 43.458 6.733 -72.156 1.00 89.31 283 THR A C 1
ATOM 2177 O O . THR A 1 283 ? 43.498 7.740 -72.872 1.00 89.31 283 THR A O 1
ATOM 2180 N N . LEU A 1 284 ? 42.303 6.154 -71.824 1.00 88.12 284 LEU A N 1
ATOM 2181 C CA . LEU A 1 284 ? 41.002 6.698 -72.211 1.00 88.12 284 LEU A CA 1
ATOM 2182 C C . LEU A 1 284 ? 40.855 8.156 -71.750 1.00 88.12 284 LEU A C 1
ATOM 2184 O O . LEU A 1 284 ? 40.443 9.011 -72.534 1.00 88.12 284 LEU A O 1
ATOM 2188 N N . GLN A 1 285 ? 41.289 8.471 -70.524 1.00 88.12 285 GLN A N 1
ATOM 2189 C CA . GLN A 1 285 ? 41.293 9.841 -70.008 1.00 88.12 285 GLN A CA 1
ATOM 2190 C C . GLN A 1 285 ? 42.149 10.792 -70.859 1.00 88.12 285 GLN A C 1
ATOM 2192 O O . GLN A 1 285 ? 41.733 11.918 -71.131 1.00 88.12 285 GLN A O 1
ATOM 2197 N N . GLU A 1 286 ? 43.337 10.366 -71.294 1.00 88.38 286 GLU A N 1
ATOM 2198 C CA . GLU A 1 286 ? 44.189 11.172 -72.171 1.00 88.38 286 GLU A CA 1
ATOM 2199 C C . GLU A 1 286 ? 43.524 11.407 -73.535 1.00 88.38 286 GLU A C 1
ATOM 2201 O O . GLU A 1 286 ? 43.546 12.530 -74.046 1.00 88.38 286 GLU A O 1
ATOM 2206 N N . ALA A 1 287 ? 42.887 10.380 -74.105 1.00 88.81 287 ALA A N 1
ATOM 2207 C CA . ALA A 1 287 ? 42.153 10.499 -75.360 1.00 88.81 287 ALA A CA 1
ATOM 2208 C C . ALA A 1 287 ? 40.976 11.488 -75.249 1.00 88.81 287 ALA A C 1
ATOM 2210 O O . ALA A 1 287 ? 40.819 12.352 -76.115 1.00 88.81 287 ALA A O 1
ATOM 2211 N N . LEU A 1 288 ? 40.199 11.420 -74.161 1.00 89.19 288 LEU A N 1
ATOM 2212 C CA . LEU A 1 288 ? 39.100 12.349 -73.876 1.00 89.19 288 LEU A CA 1
ATOM 2213 C C . LEU A 1 288 ? 39.600 13.782 -73.637 1.00 89.19 288 LEU A C 1
ATOM 2215 O O . LEU A 1 288 ? 39.028 14.725 -74.181 1.00 89.19 288 LEU A O 1
ATOM 2219 N N . ASN A 1 289 ? 40.705 13.960 -72.903 1.00 89.38 289 ASN A N 1
ATOM 2220 C CA . ASN A 1 289 ? 41.321 15.274 -72.671 1.00 89.38 289 ASN A CA 1
ATOM 2221 C C . ASN A 1 289 ? 41.842 15.918 -73.971 1.00 89.38 289 ASN A C 1
ATOM 2223 O O . ASN A 1 289 ? 41.854 17.141 -74.091 1.00 89.38 289 ASN A O 1
ATOM 2227 N N . ARG A 1 290 ? 42.238 15.110 -74.966 1.00 89.31 290 ARG A N 1
ATOM 2228 C CA . ARG A 1 290 ? 42.569 15.565 -76.330 1.00 89.31 290 ARG A CA 1
ATOM 2229 C C . ARG A 1 290 ? 41.329 15.857 -77.193 1.00 89.31 290 ARG A C 1
ATOM 2231 O O . ARG A 1 290 ? 41.478 16.244 -78.350 1.00 89.31 290 ARG A O 1
ATOM 2238 N N . GLY A 1 291 ? 40.119 15.668 -76.661 1.00 89.00 291 GLY A N 1
AT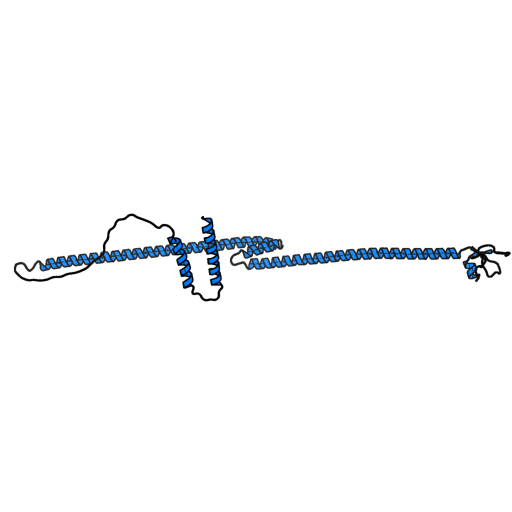OM 2239 C CA . GLY A 1 291 ? 38.853 15.871 -77.371 1.00 89.00 291 GLY A CA 1
ATOM 2240 C C . GLY A 1 291 ? 38.544 14.792 -78.414 1.00 89.00 291 GLY A C 1
ATOM 2241 O O . GLY A 1 291 ? 37.792 15.050 -79.355 1.00 89.00 291 GLY A O 1
ATOM 2242 N N . LEU A 1 292 ? 39.144 13.602 -78.292 1.00 90.38 292 LEU A N 1
ATOM 2243 C CA . LEU A 1 292 ? 38.897 12.483 -79.200 1.00 90.38 292 LEU A CA 1
ATOM 2244 C C . LEU A 1 292 ? 37.576 11.788 -78.852 1.00 90.38 292 LEU A C 1
ATOM 2246 O O . LEU A 1 292 ? 37.201 11.663 -77.689 1.00 90.38 292 LEU A O 1
ATOM 2250 N N . THR A 1 293 ? 36.882 11.293 -79.873 1.00 91.56 293 THR A N 1
ATOM 2251 C CA . THR A 1 293 ? 35.588 10.596 -79.740 1.00 91.56 293 THR A CA 1
ATOM 2252 C C . THR A 1 293 ? 35.724 9.100 -80.054 1.00 91.56 293 THR A C 1
ATOM 2254 O O . THR A 1 293 ? 36.674 8.709 -80.735 1.00 91.56 293 THR A O 1
ATOM 2257 N N . PRO A 1 294 ? 34.820 8.224 -79.587 1.00 92.31 294 PRO A N 1
ATOM 2258 C CA . PRO A 1 294 ? 34.910 6.797 -79.894 1.00 92.31 294 PRO A CA 1
ATOM 2259 C C . PRO A 1 294 ? 34.726 6.514 -81.392 1.00 92.31 294 PRO A C 1
ATOM 2261 O O . PRO A 1 294 ? 33.947 7.164 -82.097 1.00 92.31 294 PRO A O 1
ATOM 2264 N N . CYS A 1 295 ? 35.442 5.514 -81.906 1.00 90.25 295 CYS A N 1
ATOM 2265 C CA . CYS A 1 295 ? 35.241 5.028 -83.265 1.00 90.25 295 CYS A CA 1
ATOM 2266 C C . CYS A 1 295 ? 34.031 4.087 -83.360 1.00 90.25 295 CYS A C 1
ATOM 2268 O O . CYS A 1 295 ? 34.084 2.954 -82.895 1.00 90.25 295 CYS A O 1
ATOM 2270 N N . GLU A 1 296 ? 33.002 4.508 -84.096 1.00 88.56 296 GLU A N 1
ATOM 2271 C CA . GLU A 1 296 ? 31.751 3.762 -84.354 1.00 88.56 296 GLU A CA 1
ATOM 2272 C C . GLU A 1 296 ? 31.933 2.370 -84.990 1.00 88.56 296 GLU A C 1
ATOM 2274 O O . GLU A 1 296 ? 30.973 1.619 -85.110 1.00 88.56 296 GLU A O 1
ATOM 2279 N N . LYS A 1 297 ? 33.137 2.025 -85.467 1.00 85.56 297 LYS A N 1
ATOM 2280 C CA . LYS A 1 297 ? 33.428 0.707 -86.058 1.00 85.56 297 LYS A CA 1
ATOM 2281 C C . LYS A 1 297 ? 34.064 -0.279 -85.083 1.00 85.56 297 LYS A C 1
ATOM 2283 O O . LYS A 1 297 ? 33.989 -1.475 -85.328 1.00 85.56 297 LYS A O 1
ATOM 2288 N N . CYS A 1 298 ? 34.750 0.205 -84.050 1.00 85.38 298 CYS A N 1
ATOM 2289 C CA . CYS A 1 298 ? 35.620 -0.632 -83.214 1.00 85.38 298 CYS A CA 1
ATOM 2290 C C . CYS A 1 298 ? 35.573 -0.290 -81.719 1.00 85.38 298 CYS A C 1
ATOM 2292 O O . CYS A 1 298 ? 36.398 -0.793 -80.968 1.00 85.38 298 CYS A O 1
ATOM 2294 N N . PHE A 1 299 ? 34.694 0.618 -81.296 1.00 81.38 299 PHE A N 1
ATOM 2295 C CA . PHE A 1 299 ? 34.462 0.969 -79.889 1.00 81.38 299 PHE A CA 1
ATOM 2296 C C . PHE A 1 299 ? 32.971 0.824 -79.515 1.00 81.38 299 PHE A C 1
ATOM 2298 O O . PHE A 1 299 ? 32.529 1.379 -78.516 1.00 81.38 299 PHE A O 1
ATOM 2305 N N . ASN A 1 300 ? 32.194 0.115 -80.345 1.00 63.31 300 ASN A N 1
ATOM 2306 C CA . ASN A 1 300 ? 30.811 -0.262 -80.038 1.00 63.31 300 ASN A CA 1
ATOM 2307 C C . ASN A 1 300 ? 30.759 -1.511 -79.163 1.00 63.31 300 ASN A C 1
ATOM 2309 O O . ASN A 1 300 ? 31.657 -2.368 -79.336 1.00 63.31 300 ASN A O 1
#

Mean predicted aligned error: 20.03 Å

pLDDT: mean 78.9, std 22.03, range [23.69, 98.56]

Radius of gyration: 68.41 Å; Cα contacts (8 Å, |Δi|>4): 130; chains: 1; bounding box: 145×55×199 Å